Protein AF-A0A9E0HEX4-F1 (afdb_monomer)

Secondary structure (DSSP, 8-state):
-PPPPPP------HHHHHHHHHHHHHHHHHHHHHHHHHHHHHHHHHHHHHHHHHHHHHHHHHHHHHHHHHHHTT-GGGTTT-HHHHHHHHHHHHHHSPPPPPP--------------PPPP-----------GGG-PPPP---PPPP------PPPPPP-PPP-PPPPPP-------TTSSSSGGGTS-TTSSPP-

Foldseek 3Di:
DDDDDDDPPDPPPPVVVVVVVVVVVVVVVVVVVVVVVVVVVVVVVVVVVVVLVVQLVVLVVQLVVLVVVCVVVVNPPCQVVDVSNVVSVVSNCVSVDDPDDDPPPPPPPPPDDDDDDDDDDDDDDDPPVPDPPPPDDDDPDDVDPDDDPDDDDDDDDDDDDDDDDDDDDDDPDDDDDPPVVVCVVVVDDPVPDDDD

Solvent-accessible surface area (backbone atoms only — not comparable to full-atom values): 13194 Å² total; per-residue (Å²): 139,84,80,83,80,77,82,79,74,76,75,76,52,63,68,57,55,51,51,49,50,54,52,50,50,52,52,51,50,51,52,52,49,52,52,51,55,49,50,53,52,52,52,49,53,53,53,55,48,58,49,34,52,54,45,34,55,50,24,51,49,51,31,52,49,43,52,49,56,35,56,77,69,69,50,65,95,46,55,86,75,36,63,64,40,48,52,24,48,51,46,32,52,61,37,68,46,75,80,76,75,73,77,72,76,70,72,78,78,74,91,64,83,90,74,94,74,84,83,82,78,91,85,83,77,93,74,78,86,71,74,74,72,89,75,76,72,83,77,79,86,69,92,65,81,77,88,69,81,84,74,80,78,73,84,79,80,80,93,76,85,88,74,92,72,81,81,84,81,88,69,101,64,92,75,81,66,90,79,68,65,74,67,53,62,81,76,48,60,81,88,76,56,80,86,130

Radius of gyration: 34.85 Å; Cα contacts (8 Å, |Δi|>4): 34; chains: 1; bounding box: 83×92×95 Å

Sequence (196 aa):
MAKPRRPTRAATDVRGTLGSLVRSTLAQAGVVREVLERGAREGRARLDEARRDRARDAALADLGQAVLELLEAGRHPELLEEPAVADAVAALEDAEAPPAPPPRRGRPVERGERGERPAPRRAGAEDDGTVSSAGWRPPPARGGAVWRPPVEAAPAPAEERPRARPAPVRAGGISFAADDDDDLADYMHPDDVPPR

Nearest PDB structures (foldseek):
  8to0-assembly1_m  TM=2.671E-01  e=3.471E+00  Mus musculus

Mean predicted aligned error: 21.44 Å

pLDDT: mean 71.7, std 16.3, range [41.62, 97.75]

Structure (mmCIF, N/CA/C/O backbone):
data_AF-A0A9E0HEX4-F1
#
_entry.id   AF-A0A9E0HEX4-F1
#
loop_
_atom_site.group_PDB
_atom_site.id
_atom_site.type_symbol
_atom_site.label_atom_id
_atom_site.label_alt_id
_atom_site.label_comp_id
_atom_site.label_asym_id
_atom_site.label_entity_id
_atom_site.label_seq_id
_atom_site.pdbx_PDB_ins_code
_atom_site.Cartn_x
_atom_site.Cartn_y
_atom_site.Cartn_z
_atom_site.occupancy
_atom_site.B_iso_or_equiv
_atom_site.auth_seq_id
_atom_site.auth_comp_id
_atom_site.auth_asym_id
_atom_site.auth_atom_id
_atom_site.pdbx_PDB_model_num
ATOM 1 N N . MET A 1 1 ? 66.935 5.090 -63.620 1.00 42.28 1 MET A N 1
ATOM 2 C CA . MET A 1 1 ? 65.706 5.884 -63.392 1.00 42.28 1 MET A CA 1
ATOM 3 C C . MET A 1 1 ? 64.601 4.953 -62.906 1.00 42.28 1 MET A C 1
ATOM 5 O O . MET A 1 1 ? 64.151 4.115 -63.676 1.00 42.28 1 MET A O 1
ATOM 9 N N . ALA A 1 2 ? 64.231 5.024 -61.625 1.00 44.75 2 ALA A N 1
ATOM 10 C CA . ALA A 1 2 ? 63.237 4.139 -61.010 1.00 44.75 2 ALA A CA 1
ATOM 11 C C . ALA A 1 2 ? 61.852 4.809 -61.003 1.00 44.75 2 ALA A C 1
ATOM 13 O O . ALA A 1 2 ? 61.708 5.934 -60.531 1.00 44.75 2 ALA A O 1
ATOM 14 N N . LYS A 1 3 ? 60.837 4.129 -61.551 1.00 54.00 3 LYS A N 1
ATOM 15 C CA . LYS A 1 3 ? 59.439 4.593 -61.545 1.00 54.00 3 LYS A CA 1
ATOM 16 C C . LYS A 1 3 ? 58.848 4.466 -60.132 1.00 54.00 3 LYS A C 1
ATOM 18 O O . LYS A 1 3 ? 58.930 3.375 -59.565 1.00 54.00 3 LYS A O 1
ATOM 23 N N . PRO A 1 4 ? 58.191 5.500 -59.578 1.00 51.41 4 PRO A N 1
ATOM 24 C CA . PRO A 1 4 ? 57.461 5.351 -58.328 1.00 51.41 4 PRO A CA 1
ATOM 25 C C . PRO A 1 4 ? 56.200 4.505 -58.557 1.00 51.41 4 PRO A C 1
ATOM 27 O O . PRO A 1 4 ? 55.353 4.821 -59.396 1.00 51.41 4 PRO A O 1
ATOM 30 N N . ARG A 1 5 ? 56.077 3.404 -57.807 1.00 56.66 5 ARG A N 1
ATOM 31 C CA . ARG A 1 5 ? 54.854 2.592 -57.741 1.00 56.66 5 ARG A CA 1
ATOM 32 C C . ARG A 1 5 ? 53.795 3.409 -56.996 1.00 56.66 5 ARG A C 1
ATOM 34 O O . ARG A 1 5 ? 54.012 3.809 -55.857 1.00 56.66 5 ARG A O 1
ATOM 41 N N . ARG A 1 6 ? 52.663 3.679 -57.656 1.00 57.03 6 ARG A N 1
ATOM 42 C CA . ARG A 1 6 ? 51.485 4.310 -57.040 1.00 57.03 6 ARG A CA 1
ATOM 43 C C . ARG A 1 6 ? 51.000 3.464 -55.852 1.00 57.03 6 ARG A C 1
ATOM 45 O O . ARG A 1 6 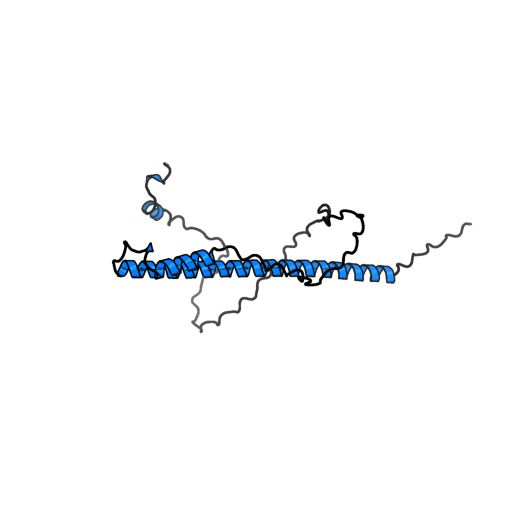? 50.924 2.244 -56.004 1.00 57.03 6 ARG A O 1
ATOM 52 N N . PRO A 1 7 ? 50.603 4.074 -54.722 1.00 52.25 7 PRO A N 1
ATOM 53 C CA . PRO A 1 7 ? 49.918 3.345 -53.669 1.00 52.25 7 PRO A CA 1
ATOM 54 C C . PRO A 1 7 ? 48.516 2.986 -54.167 1.00 52.25 7 PRO A C 1
ATOM 56 O O . PRO A 1 7 ? 47.691 3.859 -54.447 1.00 52.25 7 PRO A O 1
ATOM 59 N N . THR A 1 8 ? 48.239 1.692 -54.295 1.00 52.56 8 THR A N 1
ATOM 60 C CA . THR A 1 8 ? 46.874 1.177 -54.361 1.00 52.56 8 THR A CA 1
ATOM 61 C C . THR A 1 8 ? 46.193 1.545 -53.049 1.00 52.56 8 THR A C 1
ATOM 63 O O . THR A 1 8 ? 46.438 0.918 -52.020 1.00 52.56 8 THR A O 1
ATOM 66 N N . ARG A 1 9 ? 45.374 2.605 -53.067 1.00 49.72 9 ARG A N 1
ATOM 67 C CA . ARG A 1 9 ? 44.395 2.859 -52.009 1.00 49.72 9 ARG A CA 1
ATOM 68 C C . ARG A 1 9 ? 43.527 1.610 -51.925 1.00 49.72 9 ARG A C 1
ATOM 70 O O . ARG A 1 9 ? 42.787 1.326 -52.863 1.00 49.72 9 ARG A O 1
ATOM 77 N N . ALA A 1 10 ? 43.683 0.855 -50.841 1.00 53.12 10 ALA A N 1
ATOM 78 C CA . ALA A 1 10 ? 42.758 -0.196 -50.469 1.00 53.12 10 ALA A CA 1
ATOM 79 C C . ALA A 1 10 ? 41.360 0.422 -50.497 1.00 53.12 10 ALA A C 1
ATOM 81 O O . ALA A 1 10 ? 41.091 1.382 -49.772 1.00 53.12 10 ALA A O 1
ATOM 82 N N . ALA A 1 11 ? 40.524 -0.058 -51.415 1.00 51.41 11 ALA A N 1
ATOM 83 C CA . ALA A 1 11 ? 39.117 0.270 -51.432 1.00 51.41 11 ALA A CA 1
ATOM 84 C C . ALA A 1 11 ? 38.594 -0.080 -50.040 1.00 51.41 11 ALA A C 1
ATOM 86 O O . ALA A 1 11 ? 38.606 -1.238 -49.634 1.00 51.41 11 ALA A O 1
ATOM 87 N N . THR A 1 12 ? 38.234 0.935 -49.264 1.00 55.69 12 THR A N 1
ATOM 88 C CA . THR A 1 12 ? 37.492 0.736 -48.029 1.00 55.69 12 THR A CA 1
ATOM 89 C C . THR A 1 12 ? 36.193 0.073 -48.441 1.00 55.69 12 THR A C 1
ATOM 91 O O . THR A 1 12 ? 35.343 0.727 -49.046 1.00 55.69 12 THR A O 1
ATOM 94 N N . ASP A 1 13 ? 36.089 -1.233 -48.207 1.00 58.31 13 ASP A N 1
ATOM 95 C CA . ASP A 1 13 ? 34.911 -2.020 -48.529 1.00 58.31 13 ASP A CA 1
ATOM 96 C C . ASP A 1 13 ? 33.696 -1.378 -47.860 1.00 58.31 13 ASP A C 1
ATOM 98 O O . ASP A 1 13 ? 33.443 -1.554 -46.668 1.00 58.31 13 ASP A O 1
ATOM 102 N N . VAL A 1 14 ? 32.921 -0.635 -48.649 1.00 61.25 14 VAL A N 1
ATOM 103 C CA . VAL A 1 14 ? 31.649 -0.015 -48.248 1.00 61.25 14 VAL A CA 1
ATOM 104 C C . VAL A 1 14 ? 30.699 -1.078 -47.681 1.00 61.25 14 VAL A C 1
ATOM 106 O O . VAL A 1 14 ? 29.897 -0.820 -46.788 1.00 61.25 14 VAL A O 1
ATOM 109 N N . ARG A 1 15 ? 30.846 -2.323 -48.148 1.00 61.38 15 ARG A N 1
ATOM 110 C CA . ARG A 1 15 ? 30.136 -3.498 -47.639 1.00 61.38 15 ARG A CA 1
ATOM 111 C C . ARG A 1 15 ? 30.598 -3.920 -46.238 1.00 61.38 15 ARG A C 1
ATOM 113 O O . ARG A 1 15 ? 29.780 -4.362 -45.436 1.00 61.38 15 ARG A O 1
ATOM 120 N N . GLY A 1 16 ? 31.883 -3.760 -45.927 1.00 68.69 16 GLY A N 1
ATOM 121 C CA . GLY A 1 16 ? 32.455 -4.020 -44.605 1.00 68.69 16 GLY A CA 1
ATOM 122 C C . GLY A 1 16 ? 32.055 -2.962 -43.576 1.00 68.69 16 GLY A C 1
ATOM 123 O O . GLY A 1 16 ? 31.719 -3.315 -42.445 1.00 68.69 16 GLY A O 1
ATOM 124 N N . THR A 1 17 ? 32.010 -1.687 -43.978 1.00 73.75 17 THR A N 1
ATOM 125 C CA . THR A 1 17 ? 31.591 -0.570 -43.113 1.00 73.75 17 THR A CA 1
ATOM 126 C C . THR A 1 17 ? 30.080 -0.546 -42.869 1.00 73.75 17 THR A C 1
ATOM 128 O O . THR A 1 17 ? 29.649 -0.334 -41.739 1.00 73.75 17 THR A O 1
ATOM 131 N N . LEU A 1 18 ? 29.252 -0.850 -43.874 1.00 73.94 18 LEU A N 1
ATOM 132 C CA . LEU A 1 18 ? 27.813 -1.056 -43.664 1.00 73.94 18 LEU A CA 1
ATOM 133 C C . LEU A 1 18 ? 27.542 -2.289 -42.796 1.00 73.94 18 LEU A C 1
ATOM 135 O O . LEU A 1 18 ? 26.706 -2.239 -41.898 1.00 73.94 18 LEU A O 1
ATOM 139 N N . GLY A 1 19 ? 28.278 -3.383 -43.010 1.00 77.81 19 GLY A N 1
ATOM 140 C CA . GLY A 1 19 ? 28.162 -4.581 -42.181 1.00 77.81 19 GLY A CA 1
ATOM 141 C C . GLY A 1 19 ? 28.514 -4.329 -40.711 1.00 77.81 19 GLY A C 1
ATOM 142 O O . GLY A 1 19 ? 27.846 -4.866 -39.828 1.00 77.81 19 GLY A O 1
ATOM 143 N N . SER A 1 20 ? 29.531 -3.508 -40.421 1.00 77.31 20 SER A N 1
ATOM 144 C CA . SER A 1 20 ? 29.867 -3.134 -39.040 1.00 77.31 20 SER A CA 1
ATOM 145 C C . SER A 1 20 ? 28.835 -2.186 -38.429 1.00 77.31 20 SER A C 1
ATOM 147 O O . SER A 1 20 ? 28.480 -2.367 -37.266 1.00 77.31 20 SER A O 1
ATOM 149 N N . LEU A 1 21 ? 28.287 -1.249 -39.208 1.00 78.69 21 LEU A N 1
ATOM 150 C CA . LEU A 1 21 ? 27.222 -0.350 -38.762 1.00 78.69 21 LEU A CA 1
ATOM 151 C C . LEU A 1 21 ? 25.940 -1.120 -38.405 1.00 78.69 21 LEU A C 1
ATOM 153 O O . LEU A 1 21 ? 25.360 -0.899 -37.344 1.00 78.69 21 LEU A O 1
ATOM 157 N N . VAL A 1 22 ? 25.526 -2.079 -39.239 1.00 78.88 22 VAL A N 1
ATOM 158 C CA . VAL A 1 22 ? 24.349 -2.927 -38.974 1.00 78.88 22 VAL A CA 1
ATOM 159 C C . VAL A 1 22 ? 24.558 -3.798 -37.731 1.00 78.88 22 VAL A C 1
ATOM 161 O O . VAL A 1 22 ? 23.668 -3.900 -36.892 1.00 78.88 22 VAL A O 1
ATOM 164 N N . ARG A 1 23 ? 25.747 -4.386 -37.545 1.00 72.25 23 ARG A N 1
ATOM 165 C CA . ARG A 1 23 ? 26.048 -5.160 -36.325 1.00 72.25 23 ARG A CA 1
ATOM 166 C C . ARG A 1 23 ? 26.093 -4.284 -35.073 1.00 72.25 23 ARG A C 1
ATOM 168 O O . ARG A 1 23 ? 25.594 -4.693 -34.031 1.00 72.25 23 ARG A O 1
ATOM 175 N N . SER A 1 24 ? 26.655 -3.080 -35.175 1.00 80.19 24 SER A N 1
ATOM 176 C CA . SER A 1 24 ? 26.713 -2.126 -34.066 1.00 80.19 24 SER A CA 1
ATOM 177 C C . SER A 1 24 ? 25.323 -1.635 -33.667 1.00 80.19 24 SER A C 1
ATOM 179 O O . SER A 1 24 ? 25.026 -1.594 -32.479 1.00 80.19 24 SER A O 1
ATOM 181 N N . THR A 1 25 ? 24.457 -1.333 -34.633 1.00 74.88 25 THR A N 1
ATOM 182 C CA . THR A 1 25 ? 23.073 -0.912 -34.364 1.00 74.88 25 THR A CA 1
ATOM 18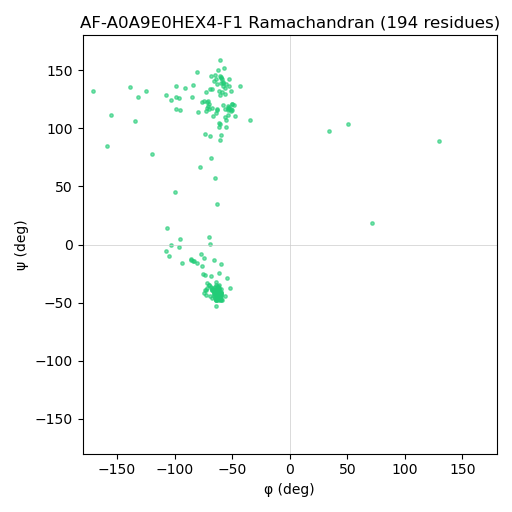3 C C . THR A 1 25 ? 22.231 -2.043 -33.772 1.00 74.88 25 THR A C 1
ATOM 185 O O . THR A 1 25 ? 21.485 -1.800 -32.830 1.00 74.88 25 THR A O 1
ATOM 188 N N . LEU A 1 26 ? 22.404 -3.291 -34.226 1.00 73.56 26 LEU A N 1
ATOM 189 C CA . LEU A 1 26 ? 21.797 -4.467 -33.586 1.00 73.56 26 LEU A CA 1
ATOM 190 C C . LEU A 1 26 ? 22.286 -4.664 -32.143 1.00 73.56 26 LEU A C 1
ATOM 192 O O . LEU A 1 26 ? 21.472 -4.910 -31.255 1.00 73.56 26 LEU A O 1
ATOM 196 N N . ALA A 1 27 ? 23.587 -4.506 -31.887 1.00 76.94 27 ALA A N 1
ATOM 197 C CA . ALA A 1 27 ? 24.136 -4.573 -30.532 1.00 76.94 27 ALA A CA 1
ATOM 198 C C . ALA A 1 27 ? 23.594 -3.440 -29.640 1.00 76.94 27 ALA A C 1
ATOM 200 O O . ALA A 1 27 ? 23.191 -3.682 -28.506 1.00 76.94 27 ALA A O 1
ATOM 201 N N . GLN A 1 28 ? 23.504 -2.216 -30.169 1.00 78.44 28 GLN A N 1
ATOM 202 C CA . GLN A 1 28 ? 22.910 -1.070 -29.474 1.00 78.44 28 GLN A CA 1
ATOM 203 C C . GLN A 1 28 ? 21.420 -1.289 -29.175 1.00 78.44 28 GLN A C 1
ATOM 205 O O . GLN A 1 28 ? 20.970 -0.980 -28.075 1.00 78.44 28 GLN A O 1
ATOM 210 N N . ALA A 1 29 ? 20.662 -1.873 -30.107 1.00 76.44 29 ALA A N 1
ATOM 211 C CA . ALA A 1 29 ? 19.259 -2.224 -29.894 1.00 76.44 29 ALA A CA 1
ATOM 212 C C . ALA A 1 29 ? 19.087 -3.302 -28.809 1.00 76.44 29 ALA A C 1
ATOM 214 O O . ALA A 1 29 ? 18.153 -3.220 -28.010 1.00 76.44 29 ALA A O 1
ATOM 215 N N . GLY A 1 30 ? 20.007 -4.272 -28.733 1.00 81.06 30 GLY A N 1
ATOM 216 C CA . GLY A 1 30 ? 20.054 -5.263 -27.653 1.00 81.06 30 GLY A CA 1
ATOM 217 C C . GLY A 1 30 ? 20.228 -4.616 -26.277 1.00 81.06 30 GLY A C 1
ATOM 218 O O . GLY A 1 30 ? 19.440 -4.880 -25.373 1.00 81.06 30 GLY A O 1
ATOM 219 N N . VAL A 1 31 ? 21.178 -3.684 -26.149 1.00 82.38 31 VAL A N 1
ATOM 220 C CA . VAL A 1 31 ? 21.420 -2.945 -24.896 1.00 82.38 31 VAL A CA 1
ATOM 221 C C . VAL A 1 31 ? 20.205 -2.107 -24.488 1.00 82.38 31 VAL A C 1
ATOM 223 O O . VAL A 1 31 ? 19.802 -2.132 -23.327 1.00 82.38 31 VAL A O 1
ATOM 226 N N . VAL A 1 32 ? 19.576 -1.387 -25.426 1.00 82.88 32 VAL A N 1
ATOM 227 C CA . VAL A 1 32 ? 18.365 -0.598 -25.128 1.00 82.88 32 VAL A CA 1
ATOM 228 C C . VAL A 1 32 ? 17.235 -1.504 -24.647 1.00 82.88 32 VAL A C 1
ATOM 230 O O . VAL A 1 32 ? 16.558 -1.177 -23.673 1.00 82.88 32 VAL A O 1
ATOM 233 N N . ARG A 1 33 ? 17.052 -2.666 -25.281 1.00 84.19 33 ARG A N 1
ATOM 234 C CA . ARG A 1 33 ? 16.054 -3.647 -24.856 1.00 84.19 33 ARG A CA 1
ATOM 235 C C . ARG A 1 33 ? 16.320 -4.144 -23.435 1.00 84.19 33 ARG A C 1
ATOM 237 O O . ARG A 1 33 ? 15.388 -4.182 -22.641 1.00 84.19 33 ARG A O 1
ATOM 244 N N . GLU A 1 34 ? 17.557 -4.482 -23.089 1.00 81.81 34 GLU A N 1
ATOM 245 C CA . GLU A 1 34 ? 17.911 -4.920 -21.733 1.00 81.81 34 GLU A CA 1
ATOM 246 C C . GLU A 1 34 ? 17.674 -3.832 -20.681 1.00 81.81 34 GLU A C 1
ATOM 248 O O . GLU A 1 34 ? 17.165 -4.123 -19.598 1.00 81.81 34 GLU A O 1
ATOM 253 N N . VAL A 1 35 ? 18.000 -2.575 -20.996 1.00 83.00 35 VAL A N 1
ATOM 254 C CA . VAL A 1 35 ? 17.731 -1.429 -20.114 1.00 83.00 35 VAL A CA 1
ATOM 255 C C . VAL A 1 35 ? 16.228 -1.231 -19.925 1.00 83.00 35 VAL A C 1
ATOM 257 O O . VAL A 1 35 ? 15.785 -1.031 -18.797 1.00 83.00 35 VAL A O 1
ATOM 260 N N . LEU A 1 36 ? 15.430 -1.337 -20.991 1.00 81.75 36 LEU A N 1
ATOM 261 C CA . LEU A 1 36 ? 13.970 -1.246 -20.907 1.00 81.75 36 LEU A CA 1
ATOM 262 C C . LEU A 1 36 ? 13.367 -2.413 -20.120 1.00 81.75 36 LEU A C 1
ATOM 264 O O . LEU A 1 36 ? 12.490 -2.200 -19.287 1.00 81.75 36 LEU A O 1
ATOM 268 N N . GLU A 1 37 ? 13.838 -3.640 -20.340 1.00 85.44 37 GLU A N 1
ATOM 269 C CA . GLU A 1 37 ? 13.378 -4.812 -19.593 1.00 85.44 37 GLU A CA 1
ATOM 270 C C . GLU A 1 37 ? 13.746 -4.713 -18.110 1.00 85.44 37 GLU A C 1
ATOM 272 O O . GLU A 1 37 ? 12.918 -5.023 -17.251 1.00 85.44 37 GLU A O 1
ATOM 277 N N . ARG A 1 38 ? 14.957 -4.242 -17.794 1.00 84.56 38 ARG A N 1
ATOM 278 C CA . ARG A 1 38 ? 15.384 -3.969 -16.418 1.00 84.56 38 ARG A CA 1
ATOM 279 C C . ARG A 1 38 ? 14.541 -2.856 -15.791 1.00 84.56 38 ARG A C 1
ATOM 281 O O . ARG A 1 38 ? 13.983 -3.066 -14.719 1.00 84.56 38 ARG A O 1
ATOM 288 N N . GLY A 1 39 ? 14.349 -1.741 -16.493 1.00 83.81 39 GLY A N 1
ATOM 289 C CA . GLY A 1 39 ? 13.529 -0.621 -16.030 1.00 83.81 39 GLY A CA 1
ATOM 290 C C . GLY A 1 39 ? 12.063 -1.002 -15.810 1.00 83.81 39 GLY A C 1
ATOM 291 O O . GLY A 1 39 ? 11.456 -0.580 -14.833 1.00 83.81 39 GLY A O 1
ATOM 292 N N . ALA A 1 40 ? 11.495 -1.866 -16.654 1.00 86.62 40 ALA A N 1
ATOM 293 C CA . ALA A 1 40 ? 10.137 -2.372 -16.471 1.00 86.62 40 ALA A CA 1
ATOM 294 C C . ALA A 1 40 ? 10.012 -3.290 -15.244 1.00 86.62 40 ALA A C 1
ATOM 296 O O . ALA A 1 40 ? 8.994 -3.254 -14.552 1.00 86.62 40 ALA A O 1
ATOM 297 N N . ARG A 1 41 ? 11.035 -4.108 -14.956 1.00 82.12 41 ARG A N 1
ATOM 298 C CA . ARG A 1 41 ? 11.069 -4.946 -13.745 1.00 82.12 41 ARG A CA 1
ATOM 299 C C . ARG A 1 41 ? 11.186 -4.093 -12.485 1.00 82.12 41 ARG A C 1
ATOM 301 O O . ARG A 1 41 ? 10.421 -4.305 -11.551 1.00 82.12 41 ARG A O 1
ATOM 308 N N . GLU A 1 42 ? 12.077 -3.107 -12.487 1.00 85.75 42 GLU A N 1
ATOM 309 C CA . GLU A 1 42 ? 12.241 -2.164 -11.374 1.00 85.75 42 GLU A CA 1
ATOM 310 C C . GLU A 1 42 ? 10.983 -1.313 -11.159 1.00 85.75 42 GLU A C 1
ATOM 312 O O . GLU A 1 42 ? 10.543 -1.132 -10.027 1.00 85.75 42 GLU A O 1
ATOM 317 N N . GLY A 1 43 ? 10.354 -0.841 -12.239 1.00 87.75 43 GLY A N 1
ATOM 318 C CA . GLY A 1 43 ? 9.111 -0.075 -12.169 1.00 87.75 43 GLY A CA 1
ATOM 319 C C . GLY A 1 43 ? 7.959 -0.874 -11.561 1.00 87.75 43 GLY A C 1
ATOM 320 O O . GLY A 1 43 ? 7.222 -0.348 -10.732 1.00 87.75 43 GLY A O 1
ATOM 321 N N . ARG A 1 44 ? 7.829 -2.160 -11.917 1.00 87.81 44 ARG A N 1
ATOM 322 C CA . ARG A 1 44 ? 6.846 -3.058 -11.291 1.00 87.81 44 ARG A CA 1
ATOM 323 C C . ARG A 1 44 ? 7.139 -3.275 -9.812 1.00 87.81 44 ARG A C 1
ATOM 325 O O . ARG A 1 44 ? 6.232 -3.108 -9.012 1.00 87.81 44 ARG A O 1
ATOM 332 N N . ALA A 1 45 ? 8.395 -3.549 -9.456 1.00 87.38 45 ALA A N 1
ATOM 333 C CA . ALA A 1 45 ? 8.787 -3.739 -8.062 1.00 87.38 45 ALA A CA 1
ATOM 334 C C . ALA A 1 45 ? 8.425 -2.523 -7.190 1.00 87.38 45 ALA A C 1
ATOM 336 O O . ALA A 1 45 ? 7.819 -2.694 -6.137 1.00 87.38 45 ALA A O 1
ATOM 337 N N . ARG A 1 46 ? 8.697 -1.301 -7.672 1.00 89.06 46 ARG A N 1
ATOM 338 C CA . ARG A 1 46 ? 8.323 -0.056 -6.974 1.00 89.06 46 ARG A CA 1
ATOM 339 C C . ARG A 1 46 ? 6.812 0.134 -6.849 1.00 89.06 46 ARG A C 1
ATOM 341 O O . ARG A 1 46 ? 6.337 0.616 -5.829 1.00 89.06 46 ARG A O 1
ATOM 348 N N . LEU A 1 47 ? 6.047 -0.210 -7.887 1.00 92.75 47 LEU A N 1
ATOM 349 C CA . LEU A 1 47 ? 4.585 -0.127 -7.829 1.00 92.75 47 LEU A CA 1
ATOM 350 C C . LEU A 1 47 ? 3.996 -1.143 -6.849 1.00 92.75 47 LEU A C 1
ATOM 352 O O . LEU A 1 47 ? 3.050 -0.811 -6.141 1.00 92.75 47 LEU A O 1
ATOM 356 N N . ASP A 1 48 ? 4.542 -2.356 -6.807 1.00 90.31 48 ASP A N 1
ATOM 357 C CA . ASP A 1 48 ? 4.099 -3.405 -5.890 1.00 90.31 48 ASP A CA 1
ATOM 358 C C . ASP A 1 48 ? 4.467 -3.082 -4.436 1.00 90.31 48 ASP A C 1
ATOM 360 O O . ASP A 1 48 ? 3.697 -3.383 -3.530 1.00 90.31 48 ASP A O 1
ATOM 364 N N . GLU A 1 49 ? 5.611 -2.437 -4.206 1.00 90.56 49 GLU A N 1
ATOM 365 C CA . GLU A 1 49 ? 5.997 -1.884 -2.902 1.00 90.56 49 GLU A CA 1
ATOM 366 C C . GLU A 1 49 ? 5.037 -0.774 -2.461 1.00 90.56 49 GLU A C 1
ATOM 368 O O . GLU A 1 49 ? 4.369 -0.921 -1.446 1.00 90.56 49 GLU A O 1
ATOM 373 N N . ALA A 1 50 ? 4.807 0.240 -3.301 1.00 94.31 50 ALA A N 1
ATOM 374 C CA . ALA A 1 50 ? 3.860 1.311 -2.985 1.00 94.31 50 ALA A CA 1
ATOM 375 C C . ALA A 1 50 ? 2.411 0.815 -2.798 1.00 94.31 50 ALA A C 1
ATOM 377 O O . ALA A 1 50 ? 1.583 1.498 -2.197 1.00 94.31 50 ALA A O 1
ATOM 378 N N . ARG A 1 51 ? 2.039 -0.328 -3.384 1.00 94.75 51 ARG A N 1
ATOM 379 C CA . ARG A 1 51 ? 0.737 -0.968 -3.135 1.00 94.75 51 ARG A CA 1
ATOM 380 C C . ARG A 1 51 ? 0.694 -1.647 -1.771 1.00 94.75 51 ARG A C 1
ATOM 382 O O . ARG A 1 51 ? -0.321 -1.508 -1.101 1.00 94.75 51 ARG A O 1
ATOM 389 N N . ARG A 1 52 ? 1.766 -2.338 -1.375 1.00 92.50 52 ARG A N 1
ATOM 390 C CA . ARG A 1 52 ? 1.896 -2.939 -0.039 1.00 92.50 52 ARG A CA 1
ATOM 391 C C . ARG A 1 52 ? 1.876 -1.877 1.052 1.00 92.50 52 ARG A C 1
ATOM 393 O O . ARG A 1 52 ? 1.115 -2.031 1.995 1.00 92.50 52 ARG A O 1
ATOM 400 N N . ASP A 1 53 ? 2.588 -0.770 0.861 1.00 94.38 53 ASP A N 1
ATOM 401 C CA . ASP A 1 53 ? 2.582 0.342 1.819 1.00 94.38 53 ASP A CA 1
ATOM 402 C C . ASP A 1 53 ? 1.165 0.890 2.028 1.00 94.38 53 ASP A C 1
ATOM 404 O O . ASP A 1 53 ? 0.688 0.969 3.153 1.00 94.38 53 ASP A O 1
ATOM 408 N N . ARG A 1 54 ? 0.426 1.150 0.940 1.00 96.50 54 ARG A N 1
ATOM 409 C CA . ARG A 1 54 ? -0.973 1.600 1.044 1.00 96.50 54 ARG A CA 1
ATOM 410 C C . ARG A 1 54 ? -1.891 0.572 1.703 1.00 96.50 54 ARG A C 1
ATOM 412 O O . ARG A 1 54 ? -2.818 0.963 2.402 1.00 96.50 54 ARG A O 1
ATOM 419 N N . ALA A 1 55 ? -1.683 -0.718 1.437 1.00 94.81 55 ALA A N 1
ATOM 420 C CA . ALA A 1 55 ? -2.466 -1.781 2.064 1.00 94.81 55 ALA A CA 1
ATOM 421 C C . ALA A 1 55 ? -2.196 -1.845 3.574 1.00 94.81 55 ALA A C 1
ATOM 423 O O . ALA A 1 55 ? -3.134 -1.964 4.355 1.00 94.81 55 ALA A O 1
ATOM 424 N N . ARG A 1 56 ? -0.931 -1.686 3.977 1.00 96.38 56 ARG A N 1
ATOM 425 C CA . ARG A 1 56 ? -0.518 -1.602 5.378 1.00 96.38 56 ARG A CA 1
ATOM 426 C C . ARG A 1 56 ? -1.130 -0.390 6.075 1.00 96.38 56 ARG A C 1
ATOM 428 O O . ARG A 1 56 ? -1.699 -0.542 7.149 1.00 96.38 56 ARG A O 1
ATOM 435 N N . ASP A 1 57 ? -1.060 0.785 5.453 1.00 97.56 57 ASP A N 1
ATOM 436 C CA . ASP A 1 57 ? -1.642 2.016 6.001 1.00 97.56 57 ASP A CA 1
ATOM 437 C C . ASP A 1 57 ? -3.160 1.880 6.199 1.00 97.56 57 ASP A C 1
ATOM 439 O O . ASP A 1 57 ? -3.690 2.308 7.223 1.00 97.56 57 ASP A O 1
ATOM 443 N N . ALA A 1 58 ? -3.857 1.249 5.248 1.00 96.31 58 ALA A N 1
ATOM 444 C CA . ALA A 1 58 ? -5.286 0.968 5.364 1.00 96.31 58 ALA A CA 1
ATOM 445 C C . ALA A 1 58 ? -5.588 -0.001 6.521 1.00 96.31 58 ALA A C 1
ATOM 447 O O . ALA A 1 58 ? -6.433 0.306 7.355 1.00 96.31 58 ALA A O 1
ATOM 448 N N . ALA A 1 59 ? -4.850 -1.111 6.632 1.00 94.88 59 ALA A N 1
ATOM 449 C CA . ALA A 1 59 ? -5.026 -2.072 7.723 1.00 94.88 59 ALA A CA 1
ATOM 450 C C . ALA A 1 59 ? -4.749 -1.451 9.106 1.00 94.88 59 ALA A C 1
ATOM 452 O O . ALA A 1 59 ? -5.463 -1.726 10.068 1.00 94.88 59 ALA A O 1
ATOM 453 N N . LEU A 1 60 ? -3.747 -0.569 9.213 1.00 97.19 60 LEU A N 1
ATOM 454 C CA . LEU A 1 60 ? -3.472 0.181 10.442 1.00 97.19 60 LEU A CA 1
ATOM 455 C C . LEU A 1 60 ? -4.598 1.158 10.791 1.00 97.19 60 LEU A C 1
ATOM 457 O O . LEU A 1 60 ? -4.930 1.305 11.968 1.00 97.19 60 LEU A O 1
ATOM 461 N N . ALA A 1 61 ? -5.185 1.821 9.792 1.00 97.75 61 ALA A N 1
ATOM 462 C CA . ALA A 1 61 ? -6.333 2.694 10.003 1.00 97.75 61 ALA A CA 1
ATOM 463 C C . ALA A 1 61 ? -7.552 1.901 10.501 1.00 97.75 61 ALA A C 1
ATOM 465 O O . ALA A 1 61 ? -8.180 2.314 11.476 1.00 97.75 61 ALA A O 1
ATOM 466 N N . ASP A 1 62 ? -7.832 0.743 9.897 1.00 95.38 62 ASP A N 1
ATOM 467 C CA . ASP A 1 62 ? -8.928 -0.145 10.299 1.00 95.38 62 ASP A CA 1
ATOM 468 C C . ASP A 1 62 ? -8.723 -0.684 11.726 1.00 95.38 62 ASP A C 1
ATOM 470 O O . ASP A 1 62 ? -9.645 -0.654 12.543 1.00 95.38 62 ASP A O 1
ATOM 474 N N . LEU A 1 63 ? -7.495 -1.093 12.072 1.00 96.25 63 LEU A N 1
ATOM 475 C CA . LEU A 1 63 ? -7.135 -1.511 13.430 1.00 96.25 63 LEU A CA 1
ATOM 476 C C . LEU A 1 63 ? -7.331 -0.375 14.441 1.00 96.25 63 LEU A C 1
ATOM 478 O O . LEU A 1 63 ? -7.924 -0.580 15.499 1.00 96.25 63 LEU A O 1
ATOM 482 N N . GLY A 1 64 ? -6.843 0.826 14.122 1.00 96.00 64 GLY A N 1
ATOM 483 C CA . GLY A 1 64 ? -6.995 2.001 14.978 1.00 96.00 64 GLY A CA 1
ATOM 484 C C . GLY A 1 64 ? -8.463 2.353 15.222 1.00 96.00 64 GLY A C 1
ATOM 485 O O . GLY A 1 64 ? -8.839 2.635 16.359 1.00 96.00 64 GLY A O 1
ATOM 486 N N . GLN A 1 65 ? -9.294 2.271 14.180 1.00 96.94 65 GLN A N 1
ATOM 487 C CA . GLN A 1 65 ? -10.735 2.492 14.275 1.00 96.94 65 GLN A CA 1
ATOM 488 C C . GLN A 1 65 ? -11.410 1.442 15.167 1.00 96.94 65 GLN A C 1
ATOM 490 O O . GLN A 1 65 ? -12.144 1.810 16.082 1.00 96.94 65 GLN A O 1
ATOM 495 N N . ALA A 1 66 ? -11.118 0.153 14.964 1.00 93.50 66 ALA A N 1
ATOM 496 C CA . ALA A 1 66 ? -11.676 -0.923 15.783 1.00 93.50 66 ALA A CA 1
ATOM 497 C C . ALA A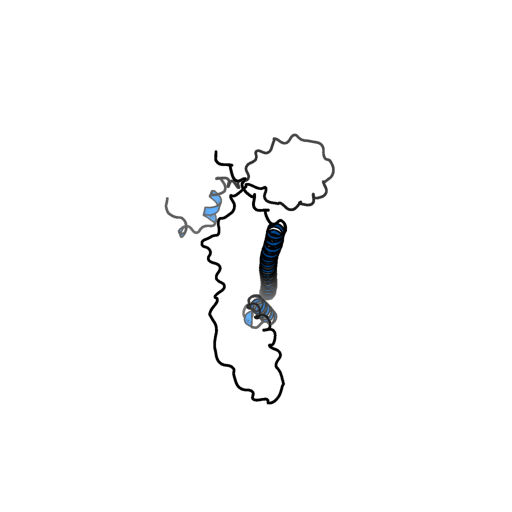 1 66 ? -11.309 -0.758 17.268 1.00 93.50 66 ALA A C 1
ATOM 499 O O . ALA A 1 66 ? -12.165 -0.883 18.145 1.00 93.50 66 ALA A O 1
ATOM 500 N N . VAL A 1 67 ? -10.049 -0.417 17.561 1.00 94.25 67 VAL A N 1
ATOM 501 C CA . VAL A 1 67 ? -9.590 -0.142 18.929 1.00 94.25 67 VAL A CA 1
ATOM 502 C C . VAL A 1 67 ? -10.317 1.068 19.517 1.00 94.25 67 VAL A C 1
ATOM 504 O O . VAL A 1 67 ? -10.772 0.995 20.657 1.00 94.25 67 VAL A O 1
ATOM 507 N N . LEU A 1 68 ? -10.458 2.162 18.763 1.00 95.00 68 LEU A N 1
ATOM 508 C CA . LEU A 1 68 ? -11.151 3.369 19.219 1.00 95.00 68 LEU A CA 1
ATOM 509 C C . LEU A 1 68 ? -12.617 3.080 19.578 1.00 95.00 68 LEU A C 1
ATOM 511 O O . LEU A 1 68 ? -13.055 3.448 20.664 1.00 95.00 68 LEU A O 1
ATOM 515 N N . GLU A 1 69 ? -13.346 2.357 18.726 1.00 93.56 69 GLU A N 1
ATOM 516 C CA . GLU A 1 69 ? -14.741 1.963 18.981 1.00 93.56 69 GLU A CA 1
ATOM 517 C C . GLU A 1 69 ? -14.879 1.120 20.260 1.00 93.56 69 GLU A C 1
ATOM 519 O O . GLU A 1 69 ? -15.816 1.283 21.046 1.00 93.56 69 GLU A O 1
ATOM 524 N N . LEU A 1 70 ? -13.908 0.242 20.514 1.00 93.00 70 LEU A N 1
ATOM 525 C CA . LEU A 1 70 ? -13.826 -0.553 21.737 1.00 93.00 70 LEU A CA 1
ATOM 526 C C . LEU A 1 70 ? -13.537 0.290 22.980 1.00 93.00 70 LEU A C 1
ATOM 528 O O . LEU A 1 70 ? -14.110 0.036 24.048 1.00 93.00 70 LEU A O 1
ATOM 532 N N . LEU A 1 71 ? -12.671 1.297 22.845 1.00 92.50 71 LEU A N 1
ATOM 533 C CA . LEU A 1 71 ? -12.388 2.250 23.911 1.00 92.50 71 LEU A CA 1
ATOM 534 C C . LEU A 1 71 ? -13.633 3.079 24.250 1.00 92.50 71 LEU A C 1
ATOM 536 O O . LEU A 1 71 ? -13.976 3.212 25.423 1.00 92.50 71 LEU A O 1
ATOM 540 N N . GLU A 1 72 ? -14.341 3.584 23.243 1.00 95.25 72 GL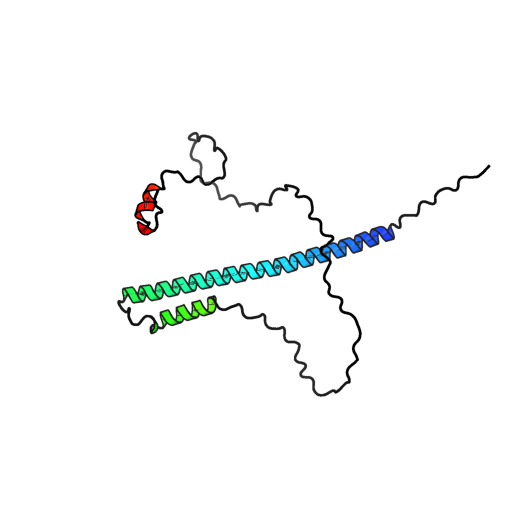U A N 1
ATOM 541 C CA . GLU A 1 72 ? -15.575 4.356 23.421 1.00 95.25 72 GLU A CA 1
ATOM 542 C C . GLU A 1 72 ? -16.699 3.521 24.053 1.00 95.25 72 GLU A C 1
ATOM 544 O O . GLU A 1 72 ? -17.485 4.033 24.851 1.00 95.25 72 GLU A O 1
ATOM 549 N N . ALA A 1 73 ? -16.737 2.217 23.770 1.00 93.38 73 ALA A N 1
ATOM 550 C CA . ALA A 1 73 ? -17.661 1.275 24.398 1.00 93.38 73 ALA A CA 1
ATOM 551 C C . ALA A 1 73 ? -17.262 0.858 25.831 1.00 93.38 73 ALA A C 1
ATOM 553 O O . ALA A 1 73 ? -18.033 0.160 26.492 1.00 93.38 73 ALA A O 1
ATOM 554 N N . GLY A 1 74 ? -16.072 1.236 26.314 1.00 93.00 74 GLY A N 1
ATOM 555 C CA . GLY A 1 74 ? -15.563 0.860 27.639 1.00 93.00 74 GLY A CA 1
ATOM 556 C C . GLY A 1 74 ? -15.157 -0.615 27.781 1.00 93.00 74 GLY A C 1
ATOM 557 O O . GLY A 1 74 ? -15.061 -1.117 28.902 1.00 93.00 74 GLY A O 1
ATOM 558 N N . ARG A 1 75 ? -14.928 -1.335 26.672 1.00 86.81 75 ARG A N 1
ATOM 559 C CA . ARG A 1 75 ? -14.673 -2.794 26.638 1.00 86.81 75 ARG A CA 1
ATOM 560 C C . ARG A 1 75 ? -13.184 -3.149 26.521 1.00 86.81 75 ARG A C 1
ATOM 562 O O . ARG A 1 75 ? -12.771 -4.003 25.752 1.00 86.81 75 ARG A O 1
ATOM 569 N N . HIS A 1 76 ? -12.345 -2.487 27.307 1.00 78.06 76 HIS A N 1
ATOM 570 C CA . HIS A 1 76 ? -10.883 -2.567 27.188 1.00 78.06 76 HIS A CA 1
ATOM 571 C C . HIS A 1 76 ? -10.214 -3.938 27.456 1.00 78.06 76 HIS A C 1
ATOM 573 O O . HIS A 1 76 ? -9.203 -4.206 26.806 1.00 78.06 76 HIS A O 1
ATOM 579 N N . PRO A 1 77 ? -10.676 -4.803 28.389 1.00 74.88 77 PRO A N 1
ATOM 580 C CA . PRO A 1 77 ? -9.934 -6.027 28.716 1.00 74.88 77 PRO A CA 1
ATOM 581 C C . PRO A 1 77 ? -10.037 -7.127 27.644 1.00 74.88 77 PRO A C 1
ATOM 583 O O . PRO A 1 77 ? -9.259 -8.074 27.689 1.00 74.88 77 PRO A O 1
ATOM 586 N N . GLU A 1 78 ? -10.944 -6.989 26.673 1.00 79.69 78 GLU A N 1
ATOM 587 C CA . GLU A 1 78 ? -11.296 -8.021 25.681 1.00 79.69 78 GLU A CA 1
ATOM 588 C C . GLU A 1 78 ? -10.744 -7.708 24.273 1.00 79.69 78 GLU A C 1
ATOM 590 O O . GLU A 1 78 ? -11.126 -8.336 23.291 1.00 79.69 78 GLU A O 1
ATOM 595 N N . LEU A 1 79 ? -9.803 -6.760 24.155 1.00 79.00 79 LEU A N 1
ATOM 596 C CA . LEU A 1 79 ? -9.253 -6.278 22.874 1.00 79.00 79 LEU A CA 1
ATOM 597 C C . LEU A 1 79 ? -8.749 -7.388 21.935 1.00 79.00 79 LEU A C 1
ATOM 599 O O . LEU A 1 79 ? -8.910 -7.273 20.728 1.00 79.00 79 LEU A O 1
ATOM 603 N N . LEU A 1 80 ? -8.135 -8.446 22.473 1.00 80.06 80 LEU A N 1
ATOM 604 C CA . LEU A 1 80 ? -7.623 -9.570 21.674 1.00 80.06 80 LEU A CA 1
ATOM 605 C C . LEU A 1 80 ? -8.681 -10.642 21.378 1.00 80.06 80 LEU A C 1
ATOM 607 O O . LEU A 1 80 ? -8.441 -11.524 20.558 1.00 80.06 80 LEU A O 1
ATOM 611 N N . GLU A 1 81 ? -9.823 -10.592 22.058 1.00 88.50 81 GLU A N 1
ATOM 612 C CA . GLU A 1 81 ? -10.938 -11.525 21.870 1.00 88.50 81 GLU A CA 1
ATOM 613 C C . GLU A 1 81 ? -11.969 -10.978 20.873 1.00 88.50 81 GLU A C 1
ATOM 615 O O . GLU A 1 81 ? -12.788 -11.728 20.339 1.00 88.50 81 GLU A O 1
ATOM 620 N N . GLU A 1 82 ? -11.909 -9.677 20.589 1.00 91.62 82 GLU A N 1
ATOM 621 C CA . GLU A 1 82 ? -12.815 -9.009 19.668 1.00 91.62 82 GLU A CA 1
ATOM 622 C C . GLU A 1 82 ? -12.498 -9.349 18.203 1.00 91.62 82 GLU A C 1
ATOM 624 O O . GLU A 1 82 ? -11.385 -9.098 17.723 1.00 91.62 82 GLU A O 1
ATOM 629 N N . PRO A 1 83 ? -13.482 -9.875 17.447 1.00 91.44 83 PRO A N 1
ATOM 630 C CA . PRO A 1 83 ? -13.267 -10.335 16.079 1.00 91.44 83 PRO A CA 1
ATOM 631 C C . PRO A 1 83 ? -12.813 -9.208 15.149 1.00 91.44 83 PRO A C 1
ATOM 633 O O . PRO A 1 83 ? -11.968 -9.442 14.297 1.00 91.44 83 PRO A O 1
ATOM 636 N N . ALA A 1 84 ? -13.292 -7.975 15.348 1.00 89.12 84 ALA A N 1
ATOM 637 C CA . ALA A 1 84 ? -12.884 -6.833 14.527 1.00 89.12 84 ALA A CA 1
ATOM 638 C C . ALA A 1 84 ? -11.380 -6.524 14.650 1.00 89.12 84 ALA A C 1
ATOM 640 O O . ALA A 1 84 ? -10.732 -6.177 13.663 1.00 89.12 84 ALA A O 1
ATOM 641 N N . VAL A 1 85 ? -10.810 -6.681 15.849 1.00 91.62 85 VAL A N 1
ATOM 642 C CA . VAL A 1 85 ? -9.374 -6.482 16.086 1.00 91.62 85 VAL A CA 1
ATOM 643 C C . VAL A 1 85 ? -8.581 -7.640 15.487 1.00 91.62 85 VAL A C 1
ATOM 645 O O . VAL A 1 85 ? -7.581 -7.404 14.814 1.00 91.62 85 VAL A O 1
ATOM 648 N N . ALA A 1 86 ? -9.042 -8.879 15.674 1.00 92.81 86 ALA A N 1
ATOM 649 C CA . ALA A 1 86 ? -8.422 -10.055 15.068 1.00 92.81 86 ALA A CA 1
ATOM 650 C C . ALA A 1 86 ? -8.402 -9.980 13.530 1.00 92.81 86 ALA A C 1
ATOM 652 O O . ALA A 1 86 ? -7.364 -10.243 12.923 1.00 92.81 86 ALA A O 1
ATOM 653 N N . ASP A 1 87 ? -9.506 -9.564 12.907 1.00 92.38 87 ASP A N 1
ATOM 654 C CA . ASP A 1 87 ? -9.614 -9.390 11.456 1.00 92.38 87 ASP A CA 1
ATOM 655 C C . ASP A 1 87 ? -8.659 -8.295 10.948 1.00 92.38 87 ASP A C 1
ATOM 657 O O . ASP A 1 87 ? -7.970 -8.486 9.943 1.00 92.38 87 ASP A O 1
ATOM 661 N N . ALA A 1 88 ? -8.558 -7.166 11.660 1.00 91.44 88 ALA A N 1
ATOM 662 C CA . ALA A 1 88 ? -7.643 -6.083 11.303 1.00 91.44 88 ALA A CA 1
ATOM 663 C C . ALA A 1 88 ? -6.163 -6.483 11.462 1.00 91.44 88 ALA A C 1
ATOM 665 O O . ALA A 1 88 ? -5.329 -6.131 10.625 1.00 91.44 88 ALA A O 1
ATOM 666 N N . VAL A 1 89 ? -5.827 -7.260 12.497 1.00 94.38 89 VAL A N 1
ATOM 667 C CA . VAL A 1 89 ? -4.478 -7.821 12.679 1.00 94.38 89 VAL A CA 1
ATOM 668 C C . VAL A 1 89 ? -4.150 -8.815 11.567 1.00 94.38 89 VAL A C 1
ATOM 670 O O . VAL A 1 89 ? -3.073 -8.724 10.985 1.00 94.38 89 VAL A O 1
ATOM 673 N N . ALA A 1 90 ? -5.075 -9.709 11.211 1.00 94.31 90 ALA A N 1
ATOM 674 C CA . ALA A 1 90 ? -4.878 -10.642 10.102 1.00 94.31 90 ALA A CA 1
ATOM 675 C C . ALA A 1 90 ? -4.647 -9.904 8.771 1.00 94.31 90 ALA A C 1
ATOM 677 O O . ALA A 1 90 ? -3.740 -10.251 8.016 1.00 94.31 90 ALA A O 1
ATOM 678 N N . ALA A 1 91 ? -5.400 -8.829 8.510 1.00 92.50 91 ALA A N 1
ATOM 679 C CA . ALA A 1 91 ? -5.191 -7.981 7.337 1.00 92.50 91 ALA A CA 1
ATOM 680 C C . ALA A 1 91 ? -3.808 -7.300 7.333 1.00 92.50 91 ALA A C 1
ATOM 682 O O . ALA A 1 91 ? -3.193 -7.150 6.273 1.00 92.50 91 ALA A O 1
ATOM 683 N N . LEU A 1 92 ? -3.297 -6.906 8.505 1.00 94.94 92 LEU A N 1
ATOM 684 C CA . LEU A 1 92 ? -1.956 -6.337 8.645 1.00 94.94 92 LEU A CA 1
ATOM 685 C C . LEU A 1 92 ? -0.865 -7.387 8.391 1.00 94.94 92 LEU A C 1
ATOM 687 O O . LEU A 1 92 ? 0.084 -7.109 7.659 1.00 94.94 92 LEU A O 1
ATOM 691 N N . GLU A 1 93 ? -1.017 -8.595 8.937 1.00 95.31 93 GLU A N 1
ATOM 692 C CA . GLU A 1 93 ? -0.104 -9.717 8.685 1.00 95.31 93 GLU A CA 1
ATOM 693 C C . GLU A 1 93 ? -0.056 -10.077 7.193 1.00 95.31 93 GLU A C 1
ATOM 695 O O . GLU A 1 93 ? 1.028 -10.255 6.632 1.00 95.31 93 GLU A O 1
ATOM 700 N N . ASP A 1 94 ? -1.209 -10.099 6.519 1.00 92.56 94 ASP A N 1
ATOM 701 C CA . ASP A 1 94 ? -1.303 -10.321 5.073 1.00 92.56 94 ASP A CA 1
ATOM 702 C C . ASP A 1 94 ? -0.625 -9.202 4.261 1.00 92.56 94 ASP A C 1
ATOM 704 O O . ASP A 1 94 ? -0.006 -9.468 3.225 1.00 92.56 94 ASP A O 1
ATOM 708 N N . ALA A 1 95 ? -0.705 -7.947 4.718 1.00 92.06 95 ALA A N 1
ATOM 709 C CA . ALA A 1 95 ? -0.046 -6.812 4.070 1.00 92.06 95 ALA A CA 1
ATOM 710 C C . ALA A 1 95 ? 1.483 -6.821 4.257 1.00 92.06 95 ALA A C 1
ATOM 712 O O . ALA A 1 95 ? 2.220 -6.390 3.362 1.00 92.06 95 ALA A O 1
ATOM 713 N N . GLU A 1 96 ? 1.965 -7.321 5.398 1.00 93.06 96 GLU A N 1
ATOM 714 C CA . GLU A 1 96 ? 3.392 -7.465 5.708 1.00 93.06 96 GLU A CA 1
ATOM 715 C C . GLU A 1 96 ? 4.005 -8.758 5.150 1.00 93.06 96 GLU A C 1
ATOM 717 O O . GLU A 1 96 ? 5.233 -8.874 5.046 1.00 93.06 96 GLU A O 1
ATOM 722 N N . ALA A 1 97 ? 3.170 -9.714 4.733 1.00 93.56 97 ALA A N 1
ATOM 723 C CA . ALA A 1 97 ? 3.624 -10.959 4.146 1.00 93.56 97 ALA A CA 1
ATOM 724 C C . ALA A 1 97 ? 4.525 -10.697 2.920 1.00 93.56 97 ALA A C 1
ATOM 726 O O . ALA A 1 97 ? 4.210 -9.880 2.042 1.00 93.56 97 ALA A O 1
ATOM 727 N N . PRO A 1 98 ? 5.668 -11.403 2.809 1.00 88.06 98 PRO A N 1
ATOM 728 C CA . PRO A 1 98 ? 6.533 -11.255 1.654 1.00 88.06 98 PRO A CA 1
ATOM 729 C C . PRO A 1 98 ? 5.766 -11.646 0.385 1.00 88.06 98 PRO A C 1
ATOM 731 O O . PRO A 1 98 ? 4.969 -12.590 0.409 1.00 88.06 98 PRO A O 1
ATOM 734 N N . PRO A 1 99 ? 6.020 -10.968 -0.751 1.00 82.81 99 PRO A N 1
ATOM 735 C CA . PRO A 1 99 ? 5.324 -11.276 -1.988 1.00 82.81 99 PRO A CA 1
ATOM 736 C C . PRO A 1 99 ? 5.515 -12.753 -2.323 1.00 82.81 99 PRO A C 1
ATOM 738 O O . PRO A 1 99 ? 6.645 -13.256 -2.339 1.00 82.81 99 PRO A O 1
ATOM 741 N N . ALA A 1 100 ? 4.403 -13.439 -2.600 1.00 81.50 100 ALA A N 1
ATOM 742 C CA . ALA A 1 100 ? 4.440 -14.838 -2.985 1.00 81.50 100 ALA A CA 1
ATOM 743 C C . ALA A 1 100 ? 5.442 -15.01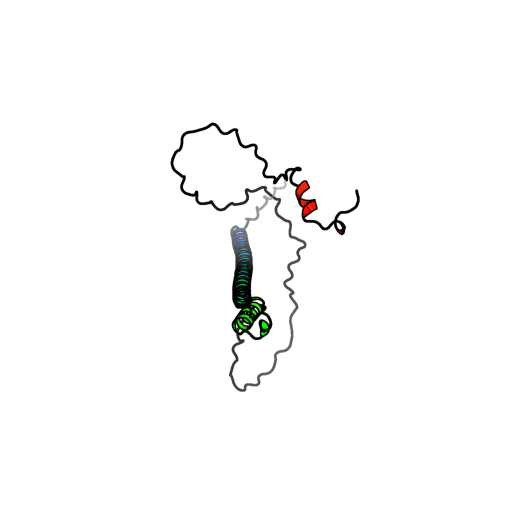2 -4.139 1.00 81.50 100 ALA A C 1
ATOM 745 O O . ALA A 1 100 ? 5.417 -14.227 -5.100 1.00 81.50 100 ALA A O 1
ATOM 746 N N . PRO A 1 101 ? 6.347 -16.007 -4.065 1.00 78.44 101 PRO A N 1
ATOM 747 C CA . PRO A 1 101 ? 7.304 -16.226 -5.131 1.00 78.44 101 PRO A CA 1
ATOM 748 C C . PRO A 1 101 ? 6.528 -16.401 -6.438 1.00 78.44 101 PRO A C 1
ATOM 750 O O . PRO A 1 101 ? 5.490 -17.074 -6.442 1.00 78.44 101 PRO A O 1
ATOM 753 N N . PRO A 1 102 ? 7.002 -15.805 -7.549 1.00 76.06 102 PRO A N 1
ATOM 754 C CA . PRO A 1 102 ? 6.302 -15.915 -8.816 1.00 76.06 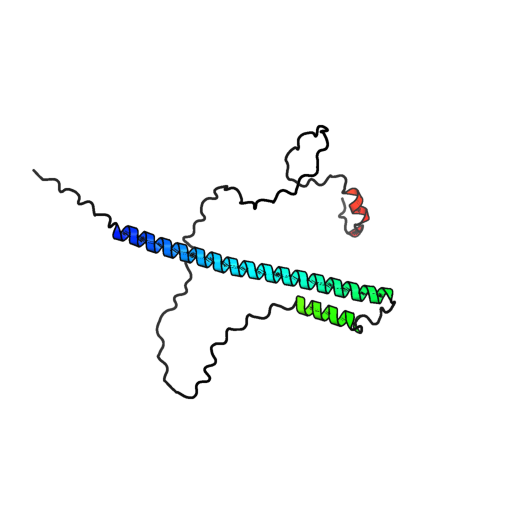102 PRO A CA 1
ATOM 755 C C . PRO A 1 102 ? 6.058 -17.398 -9.093 1.00 76.06 102 PRO A C 1
ATOM 757 O O . PRO A 1 102 ? 6.976 -18.201 -8.862 1.00 76.06 102 PRO A O 1
ATOM 760 N N . PRO A 1 103 ? 4.854 -17.782 -9.562 1.00 74.19 103 PRO A N 1
ATOM 761 C CA . PRO A 1 103 ? 4.565 -19.174 -9.845 1.00 74.19 103 PRO A CA 1
ATOM 762 C C . PRO A 1 103 ? 5.675 -19.667 -10.759 1.00 74.19 103 PRO A C 1
ATOM 764 O O . PRO A 1 103 ? 5.879 -19.118 -11.849 1.00 74.19 103 PRO A O 1
ATOM 767 N N . ARG A 1 104 ? 6.462 -20.639 -10.275 1.00 75.56 104 ARG A N 1
ATOM 768 C CA . ARG A 1 104 ? 7.507 -21.265 -11.080 1.00 75.56 104 ARG A CA 1
ATOM 769 C C . ARG A 1 104 ? 6.773 -21.757 -12.306 1.00 75.56 104 ARG A C 1
ATOM 771 O O . ARG A 1 104 ? 5.955 -22.663 -12.164 1.00 75.56 104 ARG A O 1
ATOM 778 N N . ARG A 1 105 ? 6.974 -21.098 -13.458 1.00 69.19 105 ARG A N 1
ATOM 779 C CA . ARG A 1 105 ? 6.325 -21.484 -14.713 1.00 69.19 105 ARG A CA 1
ATOM 780 C C . ARG A 1 105 ? 6.534 -22.974 -14.811 1.00 69.19 105 ARG A C 1
ATOM 782 O O . ARG A 1 105 ? 7.687 -23.401 -14.886 1.00 69.19 105 ARG A O 1
ATOM 789 N N . GLY A 1 106 ? 5.442 -23.722 -14.656 1.00 57.31 106 GLY A N 1
ATOM 790 C CA . GLY A 1 106 ? 5.507 -25.163 -14.575 1.00 57.31 106 GLY A CA 1
ATOM 791 C C . GLY A 1 106 ? 6.328 -25.599 -15.766 1.00 57.31 106 GLY A C 1
ATOM 792 O O . GLY A 1 106 ? 5.958 -25.322 -16.908 1.00 57.31 106 GLY A O 1
ATOM 793 N N . ARG A 1 107 ? 7.486 -26.210 -15.503 1.00 60.03 107 ARG A N 1
ATOM 794 C CA . ARG A 1 107 ? 8.096 -27.062 -16.510 1.00 60.03 107 ARG A CA 1
ATOM 795 C C . ARG A 1 107 ? 6.944 -27.982 -16.917 1.00 60.03 107 ARG A C 1
ATOM 797 O O . ARG A 1 107 ? 6.348 -28.545 -15.993 1.00 60.03 107 ARG A O 1
ATOM 804 N N . PRO A 1 108 ? 6.532 -28.015 -18.196 1.00 54.78 108 PRO A N 1
ATOM 805 C CA . PRO A 1 108 ? 5.386 -28.811 -18.599 1.00 54.78 108 PRO A CA 1
ATOM 806 C C . PRO A 1 108 ? 5.617 -30.196 -18.019 1.00 54.78 108 PRO A C 1
ATOM 808 O O . PRO A 1 108 ? 6.651 -30.814 -18.275 1.00 54.78 108 PRO A O 1
ATOM 811 N N . VAL A 1 109 ? 4.740 -30.596 -17.101 1.00 59.28 109 VAL A N 1
ATOM 812 C CA . VAL A 1 109 ? 4.805 -31.918 -16.505 1.00 59.28 109 VAL A CA 1
ATOM 813 C C . VAL A 1 109 ? 4.415 -32.817 -17.660 1.00 59.28 109 VAL A C 1
ATOM 815 O O . VAL A 1 109 ? 3.233 -32.955 -17.968 1.00 59.28 109 VAL A O 1
ATOM 818 N N . GLU A 1 110 ? 5.418 -33.313 -18.384 1.00 55.41 110 GLU A N 1
ATOM 819 C CA . GLU A 1 110 ? 5.249 -34.364 -19.369 1.00 55.41 110 GLU A CA 1
ATOM 820 C C . GLU A 1 110 ? 4.702 -35.568 -18.608 1.00 55.41 110 GLU A C 1
ATOM 822 O O . GLU A 1 110 ? 5.422 -36.399 -18.061 1.00 55.41 110 GLU A O 1
ATOM 827 N N . ARG A 1 111 ? 3.374 -35.630 -18.533 1.00 55.28 111 ARG A N 1
ATOM 828 C CA . ARG A 1 111 ? 2.623 -36.857 -18.330 1.00 55.28 111 ARG A CA 1
ATOM 829 C C . ARG A 1 111 ? 2.810 -37.664 -19.617 1.00 55.28 111 ARG A C 1
ATOM 831 O O . ARG A 1 111 ? 1.945 -37.681 -20.482 1.00 55.28 111 ARG A O 1
ATOM 838 N N . GLY A 1 112 ? 4.003 -38.229 -19.764 1.00 46.69 112 GLY A N 1
ATOM 839 C CA . GLY A 1 112 ? 4.441 -39.036 -20.891 1.00 46.69 112 GLY A CA 1
ATOM 840 C C . GLY A 1 112 ? 5.144 -40.262 -20.338 1.00 46.69 112 GLY A C 1
ATOM 841 O O . GLY A 1 112 ? 6.228 -40.184 -19.768 1.00 46.69 112 GLY A O 1
ATOM 842 N N . GLU A 1 113 ? 4.450 -41.381 -20.426 1.00 56.12 113 GLU A N 1
ATOM 843 C CA . GLU A 1 113 ? 4.862 -42.689 -19.954 1.00 56.12 113 GLU A CA 1
ATOM 844 C C . GLU A 1 113 ? 6.164 -43.173 -20.615 1.00 56.12 113 GLU A C 1
ATOM 846 O O . GLU A 1 113 ? 6.392 -42.967 -21.801 1.00 56.12 113 GLU A O 1
ATOM 851 N N . ARG A 1 114 ? 6.981 -43.868 -19.812 1.00 53.66 114 ARG A N 1
ATOM 852 C CA . ARG A 1 114 ? 7.888 -44.975 -20.177 1.00 53.66 114 ARG A CA 1
ATOM 853 C C . ARG A 1 114 ? 8.535 -44.898 -21.568 1.00 53.66 114 ARG A C 1
ATOM 855 O O . ARG A 1 114 ? 8.025 -45.430 -22.548 1.00 53.66 114 ARG A O 1
ATOM 862 N N . GLY A 1 115 ? 9.765 -44.402 -21.593 1.00 44.62 115 GLY A N 1
ATOM 863 C CA . GLY A 1 115 ? 10.695 -44.628 -22.692 1.00 44.62 115 GLY A CA 1
ATOM 864 C C . GLY A 1 115 ? 12.120 -44.404 -22.219 1.00 44.62 115 GLY A C 1
ATOM 865 O O . GLY A 1 115 ? 12.646 -43.304 -22.342 1.00 44.62 115 GLY A O 1
ATOM 866 N N . GLU A 1 116 ? 12.730 -45.436 -21.637 1.00 56.00 116 GLU A N 1
ATOM 867 C CA . GLU A 1 116 ? 14.165 -45.467 -21.356 1.00 56.00 116 GLU A CA 1
ATOM 868 C C . GLU A 1 116 ? 14.946 -45.153 -22.639 1.00 56.00 116 GLU A C 1
ATOM 870 O O . GLU A 1 116 ? 14.873 -45.884 -23.629 1.00 56.00 116 GLU A O 1
ATOM 875 N N . ARG A 1 117 ? 15.721 -44.065 -22.633 1.00 49.12 117 ARG A N 1
ATOM 876 C CA . ARG A 1 117 ? 16.728 -43.808 -23.664 1.00 49.12 117 ARG A CA 1
ATOM 877 C C . ARG A 1 117 ? 17.999 -43.250 -23.014 1.00 49.12 117 ARG A C 1
ATOM 879 O O . ARG A 1 117 ? 17.891 -42.415 -22.116 1.00 49.12 117 ARG A O 1
ATOM 886 N N . PRO A 1 118 ? 19.195 -43.736 -23.400 1.00 50.72 118 PRO A N 1
ATOM 887 C CA . PRO A 1 118 ? 20.389 -43.578 -22.586 1.00 50.72 118 PRO A CA 1
ATOM 888 C C . PRO A 1 118 ? 21.027 -42.197 -22.751 1.00 50.72 118 PRO A C 1
ATOM 890 O O . PRO A 1 118 ? 20.979 -41.580 -23.816 1.00 50.72 118 PRO A O 1
ATOM 893 N N . ALA A 1 119 ? 21.645 -41.745 -21.662 1.00 57.44 119 ALA A N 1
ATOM 894 C CA . ALA A 1 119 ? 22.317 -40.462 -21.523 1.00 57.44 119 ALA A CA 1
ATOM 895 C C . ALA A 1 119 ? 23.444 -40.247 -22.554 1.00 57.44 119 ALA A C 1
ATOM 897 O O . ALA A 1 119 ? 24.297 -41.127 -22.714 1.00 57.44 119 ALA A O 1
ATOM 898 N N . PRO A 1 120 ? 23.552 -39.054 -23.169 1.00 50.81 120 PRO A N 1
ATOM 899 C CA . PRO A 1 120 ? 24.799 -38.611 -23.762 1.00 50.81 120 PRO A CA 1
ATOM 900 C C . PRO A 1 120 ? 25.708 -37.964 -22.707 1.00 50.81 120 PRO A C 1
ATOM 902 O O . PRO A 1 120 ? 25.292 -37.208 -21.829 1.00 50.81 120 PRO A O 1
ATOM 905 N N . ARG A 1 121 ? 26.983 -38.329 -22.820 1.00 47.00 121 ARG A N 1
ATOM 906 C CA . ARG A 1 121 ? 28.125 -37.923 -22.003 1.00 47.00 121 ARG A CA 1
ATOM 907 C C . ARG A 1 121 ? 28.403 -36.415 -22.076 1.00 47.00 121 ARG A C 1
ATOM 909 O O . ARG A 1 121 ? 28.217 -35.785 -23.111 1.00 47.00 121 ARG A O 1
ATOM 916 N N . ARG A 1 122 ? 28.944 -35.904 -20.964 1.00 53.12 122 ARG A N 1
ATOM 917 C CA . ARG A 1 122 ? 29.586 -34.591 -20.776 1.00 53.12 122 ARG A CA 1
ATOM 918 C C . ARG A 1 122 ? 30.527 -34.212 -21.927 1.00 53.12 122 ARG A C 1
ATOM 920 O O . ARG A 1 122 ? 31.397 -35.013 -22.260 1.00 53.12 122 ARG A O 1
ATOM 927 N N . ALA A 1 123 ? 30.451 -32.961 -22.378 1.00 48.88 123 ALA A N 1
ATOM 928 C CA . ALA A 1 123 ? 31.603 -32.140 -22.769 1.00 48.88 123 ALA A CA 1
ATOM 929 C C . ALA A 1 123 ? 31.155 -30.688 -23.015 1.00 48.88 123 ALA A C 1
ATOM 931 O O . ALA A 1 123 ? 30.211 -30.474 -23.768 1.00 48.88 123 ALA A O 1
ATOM 932 N N . GLY A 1 124 ? 31.872 -29.713 -22.446 1.00 44.00 124 GLY A N 1
ATOM 933 C CA . GLY A 1 124 ? 31.925 -28.361 -23.014 1.00 44.00 124 GLY A CA 1
ATOM 934 C C . GLY A 1 124 ? 31.645 -27.211 -22.053 1.00 44.00 124 GLY A C 1
ATOM 935 O O . GLY A 1 124 ? 30.512 -26.766 -21.962 1.00 44.00 124 GLY A O 1
ATOM 936 N N . ALA A 1 125 ? 32.723 -26.742 -21.423 1.00 49.78 125 ALA A N 1
ATOM 937 C CA . ALA A 1 125 ? 33.058 -25.342 -21.158 1.00 49.78 125 ALA A CA 1
ATOM 938 C C . ALA A 1 125 ? 32.001 -24.435 -20.504 1.00 49.78 125 ALA A C 1
ATOM 940 O O . ALA A 1 125 ? 31.100 -23.897 -21.141 1.00 49.78 125 ALA A O 1
ATOM 941 N N . GLU A 1 126 ? 32.245 -24.207 -19.218 1.00 53.22 126 GLU A N 1
ATOM 942 C CA . GLU A 1 126 ? 32.057 -22.940 -18.518 1.00 53.22 126 GLU A CA 1
ATOM 943 C C . GLU A 1 126 ? 32.373 -21.744 -19.441 1.00 53.22 126 GLU A C 1
ATOM 945 O O . GLU A 1 126 ? 33.530 -21.488 -19.768 1.00 53.22 126 GLU A O 1
ATOM 950 N N . ASP A 1 127 ? 31.335 -21.029 -19.868 1.00 52.78 127 ASP A N 1
ATOM 951 C CA . ASP A 1 127 ? 31.431 -19.666 -20.391 1.00 52.78 127 ASP A CA 1
ATOM 952 C C . ASP A 1 127 ? 30.570 -18.801 -19.465 1.00 52.78 127 ASP A C 1
ATOM 954 O O . ASP A 1 127 ? 29.391 -18.532 -19.714 1.00 52.78 127 ASP A O 1
ATOM 958 N N . ASP A 1 128 ? 31.138 -18.485 -18.298 1.00 51.78 128 ASP A N 1
ATOM 959 C CA . ASP A 1 128 ? 30.585 -17.492 -17.386 1.00 51.78 128 ASP A CA 1
ATOM 960 C C . ASP A 1 128 ? 30.573 -16.166 -18.146 1.00 51.78 128 ASP A C 1
ATOM 962 O O . ASP A 1 128 ? 31.617 -15.538 -18.328 1.00 51.78 128 ASP A O 1
ATOM 966 N N . GLY A 1 129 ? 29.388 -15.740 -18.593 1.00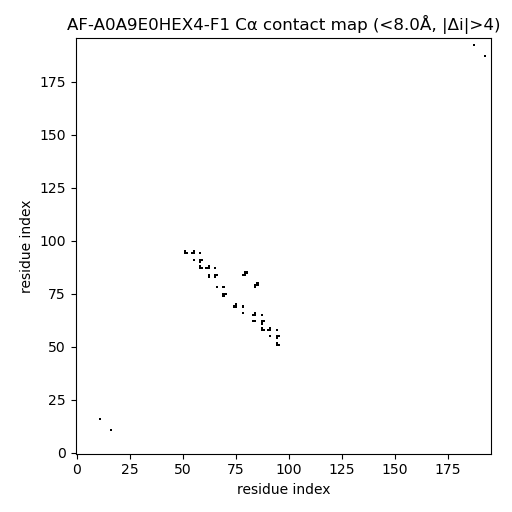 53.31 129 GLY A N 1
ATOM 967 C CA . GLY A 1 129 ? 29.113 -14.491 -19.319 1.00 53.31 129 GLY A CA 1
ATOM 968 C C . GLY A 1 129 ? 29.406 -13.205 -18.530 1.00 53.31 129 GLY A C 1
ATOM 969 O O . GLY A 1 129 ? 28.701 -12.205 -18.665 1.00 53.31 129 GLY A O 1
ATOM 970 N N . THR A 1 130 ? 30.437 -13.218 -17.692 1.00 57.72 130 THR A N 1
ATOM 971 C CA . THR A 1 130 ? 30.973 -12.082 -16.962 1.00 57.72 130 THR A CA 1
ATOM 972 C C . THR A 1 130 ? 31.731 -11.192 -17.940 1.00 57.72 130 THR A C 1
ATOM 974 O O . THR A 1 130 ? 32.909 -11.388 -18.239 1.00 57.72 130 THR A O 1
ATOM 977 N N . VAL A 1 131 ? 31.044 -10.175 -18.452 1.00 54.62 131 VAL A N 1
ATOM 978 C CA . VAL A 1 131 ? 31.681 -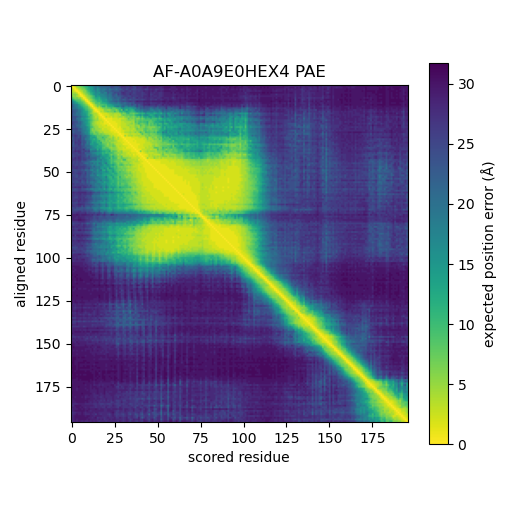9.091 -19.204 1.00 54.62 131 VAL A CA 1
ATOM 979 C C . VAL A 1 131 ? 32.613 -8.340 -18.251 1.00 54.62 131 VAL A C 1
ATOM 981 O O . VAL A 1 131 ? 32.164 -7.715 -17.292 1.00 54.62 131 VAL A O 1
ATOM 984 N N . SER A 1 132 ? 33.921 -8.427 -18.499 1.00 51.84 132 SER A N 1
ATOM 985 C CA . SER A 1 132 ? 34.947 -7.743 -17.709 1.00 51.84 132 SER A CA 1
ATOM 986 C C . SER A 1 132 ? 34.679 -6.232 -17.669 1.00 51.84 132 SER A C 1
ATOM 988 O O . SER A 1 132 ? 34.724 -5.546 -18.692 1.00 51.84 132 SER A O 1
ATOM 990 N N . SER A 1 133 ? 34.411 -5.697 -16.476 1.00 55.84 133 SER A N 1
ATOM 991 C CA . SER A 1 133 ? 34.138 -4.274 -16.219 1.00 55.84 133 SER A CA 1
ATOM 992 C C . SER A 1 133 ? 35.366 -3.367 -16.398 1.00 55.84 133 SER A C 1
ATOM 994 O O . SER A 1 133 ? 35.260 -2.149 -16.265 1.00 55.84 133 SER A O 1
ATOM 996 N N . ALA A 1 134 ? 36.522 -3.927 -16.771 1.00 63.06 134 ALA A N 1
ATOM 997 C CA . ALA A 1 134 ? 37.789 -3.210 -16.913 1.00 63.06 134 ALA A CA 1
ATOM 998 C C . ALA A 1 134 ? 37.811 -2.152 -18.040 1.00 63.06 134 ALA A C 1
ATOM 1000 O O . ALA A 1 134 ? 38.729 -1.335 -18.095 1.00 63.06 134 ALA A O 1
ATOM 1001 N N . GLY A 1 135 ? 36.823 -2.145 -18.943 1.00 64.81 135 GLY A N 1
ATOM 1002 C CA . GLY A 1 135 ? 36.773 -1.237 -20.097 1.00 64.81 135 GLY A CA 1
ATOM 1003 C C . GLY A 1 135 ? 35.746 -0.103 -20.020 1.00 64.81 135 GLY A C 1
ATOM 1004 O O . GLY A 1 135 ? 35.717 0.739 -20.920 1.00 64.81 135 GLY A O 1
ATOM 1005 N N . TRP A 1 136 ? 34.884 -0.060 -19.000 1.00 64.44 136 TRP A N 1
ATOM 1006 C CA . TRP A 1 136 ? 33.820 0.943 -18.954 1.00 64.44 136 TRP A CA 1
ATOM 1007 C C . TRP A 1 136 ? 34.361 2.291 -18.465 1.00 64.44 136 TRP A C 1
ATOM 1009 O O . TRP A 1 136 ? 34.769 2.436 -17.314 1.00 64.44 136 TRP A O 1
ATOM 1019 N N . ARG A 1 137 ? 34.359 3.296 -19.347 1.00 73.81 137 ARG A N 1
ATOM 1020 C CA . ARG A 1 137 ? 34.581 4.698 -18.975 1.00 73.81 137 ARG A CA 1
ATOM 1021 C C . ARG A 1 137 ? 33.240 5.431 -18.980 1.00 73.81 137 ARG A C 1
ATOM 1023 O O . ARG A 1 137 ? 32.583 5.427 -20.025 1.00 73.81 137 ARG A O 1
ATOM 1030 N N . PRO A 1 138 ? 32.839 6.082 -17.873 1.00 69.75 138 PRO A N 1
ATOM 1031 C CA . PRO A 1 138 ? 31.648 6.915 -17.880 1.00 69.75 138 PRO A CA 1
ATOM 1032 C C . PRO A 1 138 ? 31.816 8.042 -18.911 1.00 69.75 138 PRO A C 1
ATOM 1034 O O . PRO A 1 138 ? 32.908 8.613 -19.027 1.00 69.75 138 PRO A O 1
ATOM 1037 N N . PRO A 1 139 ? 30.765 8.379 -19.677 1.00 72.88 139 PRO A N 1
ATOM 1038 C CA . PRO A 1 139 ? 30.798 9.561 -20.523 1.00 72.88 139 PRO A CA 1
ATOM 1039 C C . PRO A 1 139 ? 31.016 10.807 -19.645 1.00 72.88 139 PRO A C 1
ATOM 1041 O O . PRO A 1 139 ? 30.509 10.859 -18.522 1.00 72.88 139 PRO A O 1
ATOM 1044 N N . PRO A 1 140 ? 31.760 11.820 -20.125 1.00 71.44 140 PRO A N 1
ATOM 1045 C CA . PRO A 1 140 ? 31.970 13.042 -19.361 1.00 71.44 140 PRO A CA 1
ATOM 1046 C C . PRO A 1 140 ? 30.616 13.692 -19.067 1.00 71.44 140 PRO A C 1
ATOM 1048 O O . PRO A 1 140 ? 29.799 13.852 -19.978 1.00 71.44 140 PRO A O 1
ATOM 1051 N N . ALA A 1 141 ? 30.387 14.056 -17.803 1.00 64.12 141 ALA A N 1
ATOM 1052 C CA . ALA A 1 141 ? 29.176 14.728 -17.353 1.00 64.12 141 ALA A CA 1
ATOM 1053 C C . ALA A 1 141 ? 29.020 16.058 -18.104 1.00 64.12 141 ALA A C 1
ATOM 1055 O O . ALA A 1 141 ? 29.589 17.084 -17.738 1.00 64.12 141 ALA A O 1
ATOM 1056 N N . ARG A 1 142 ? 28.262 16.047 -19.201 1.00 62.25 142 ARG A N 1
ATOM 1057 C CA . ARG A 1 142 ? 27.741 17.278 -19.784 1.00 62.25 142 ARG A CA 1
ATOM 1058 C C . ARG A 1 142 ? 26.587 17.689 -18.884 1.00 62.25 142 ARG A C 1
ATOM 1060 O O . ARG A 1 142 ? 25.679 16.885 -18.694 1.00 62.25 142 ARG A O 1
ATOM 1067 N N . GLY A 1 143 ? 26.643 18.899 -18.326 1.00 60.38 143 GLY A N 1
ATOM 1068 C CA . GLY A 1 143 ? 25.594 19.517 -17.504 1.00 60.38 143 GLY A CA 1
ATOM 1069 C C . GLY A 1 143 ? 24.306 19.777 -18.289 1.00 60.38 143 GLY A C 1
ATOM 1070 O O . GLY A 1 143 ? 23.870 20.915 -18.427 1.00 60.38 143 GLY A O 1
ATOM 1071 N N . GLY A 1 144 ? 23.740 18.722 -18.872 1.00 56.66 144 GLY A N 1
ATOM 1072 C CA . GLY A 1 144 ? 22.488 18.741 -19.598 1.00 56.66 144 GLY A CA 1
ATOM 1073 C C . GLY A 1 144 ? 21.348 18.976 -18.626 1.00 56.66 144 GLY A C 1
ATOM 1074 O O . GLY A 1 144 ? 21.294 18.368 -17.558 1.00 56.66 144 GLY A O 1
ATOM 1075 N N . ALA A 1 145 ? 20.458 19.886 -19.012 1.00 63.44 145 ALA A N 1
ATOM 1076 C CA . ALA A 1 145 ? 19.245 20.197 -18.284 1.00 63.44 145 ALA A CA 1
ATOM 1077 C C . ALA A 1 145 ? 18.5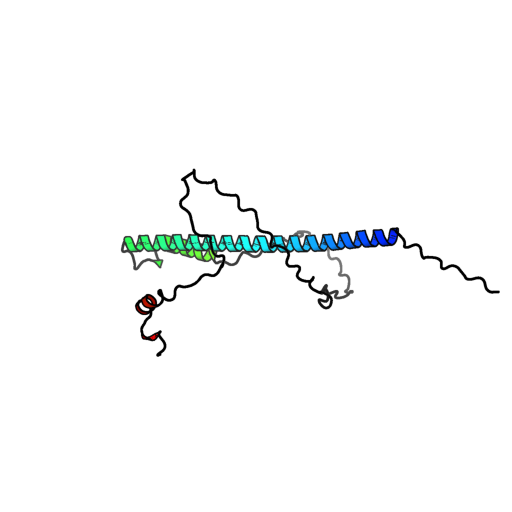12 18.903 -17.911 1.00 63.44 145 ALA A C 1
ATOM 1079 O O . ALA A 1 145 ? 18.139 18.111 -18.778 1.00 63.44 145 ALA A O 1
ATOM 1080 N N . VAL A 1 146 ? 18.330 18.701 -16.605 1.00 72.50 146 VAL A N 1
ATOM 1081 C CA . VAL A 1 146 ? 17.471 17.655 -16.055 1.00 72.50 146 VAL A CA 1
ATOM 1082 C C . VAL A 1 146 ? 16.101 17.828 -16.695 1.00 72.50 146 VAL A C 1
ATOM 1084 O O . VAL A 1 146 ? 15.477 18.880 -16.542 1.00 72.50 146 VAL A O 1
ATOM 1087 N N . TRP A 1 147 ? 15.658 16.823 -17.450 1.00 68.62 147 TRP A N 1
ATOM 1088 C CA . TRP A 1 147 ? 14.322 16.822 -18.026 1.00 68.62 147 TRP A CA 1
ATOM 1089 C C . TRP A 1 147 ? 13.310 16.936 -16.884 1.00 68.62 147 TRP A C 1
ATOM 1091 O O . TRP A 1 147 ? 13.297 16.106 -15.974 1.00 68.62 147 TRP A O 1
ATOM 1101 N N . ARG A 1 148 ? 12.501 17.997 -16.907 1.00 73.69 148 ARG A N 1
ATOM 1102 C CA . ARG A 1 148 ? 11.383 18.182 -15.985 1.00 73.69 148 ARG A CA 1
ATOM 1103 C C . ARG A 1 148 ? 10.092 17.969 -16.771 1.00 73.69 148 ARG A C 1
ATOM 1105 O O . ARG A 1 148 ? 9.948 18.595 -17.823 1.00 73.69 148 ARG A O 1
ATOM 1112 N N . PRO A 1 149 ? 9.176 17.111 -16.298 1.00 63.34 149 PRO A N 1
ATOM 1113 C CA . PRO A 1 149 ? 7.872 16.971 -16.925 1.00 63.34 149 PRO A CA 1
ATOM 1114 C C . PRO A 1 149 ? 7.146 18.327 -16.920 1.00 63.34 149 PRO A C 1
ATOM 1116 O O . PRO A 1 149 ? 7.293 19.087 -15.956 1.00 63.34 149 PRO A O 1
ATOM 1119 N N . PRO A 1 150 ? 6.396 18.659 -17.985 1.00 63.53 150 PRO A N 1
ATOM 1120 C CA . PRO A 1 150 ? 5.597 19.873 -18.011 1.00 63.53 150 PRO A CA 1
ATOM 1121 C C . PRO A 1 150 ? 4.538 19.777 -16.913 1.00 63.53 150 PRO A C 1
ATOM 1123 O O . PRO A 1 150 ? 3.691 18.888 -16.931 1.00 63.53 150 PRO A O 1
ATOM 1126 N N . VAL A 1 151 ? 4.612 20.674 -15.933 1.00 63.09 151 VAL A N 1
ATOM 1127 C CA . VAL A 1 151 ? 3.528 20.860 -14.971 1.00 63.09 151 VAL A CA 1
ATOM 1128 C C . VAL A 1 151 ? 2.410 21.555 -15.741 1.00 63.09 151 VAL A C 1
ATOM 1130 O O . VAL A 1 151 ? 2.613 22.670 -16.226 1.00 63.09 151 VAL A O 1
ATOM 1133 N N . GLU A 1 152 ? 1.270 20.885 -15.918 1.00 58.16 152 GLU A N 1
ATOM 1134 C CA . GLU A 1 152 ? 0.057 21.527 -16.424 1.00 58.16 152 GLU A CA 1
ATOM 1135 C C . GLU A 1 152 ? -0.244 22.741 -15.543 1.00 58.16 152 GLU A C 1
ATOM 1137 O O . GLU A 1 152 ? -0.395 22.634 -14.325 1.00 58.16 152 GLU A O 1
ATOM 1142 N N . ALA A 1 153 ? -0.247 23.921 -16.161 1.00 55.91 153 ALA A N 1
ATOM 1143 C CA . ALA A 1 153 ? -0.554 25.163 -15.480 1.00 55.91 153 ALA A CA 1
ATOM 1144 C C . ALA A 1 153 ? -2.000 25.099 -14.976 1.00 55.91 153 ALA A C 1
ATOM 1146 O O . ALA A 1 153 ? -2.937 25.031 -15.771 1.00 55.91 153 ALA A O 1
ATOM 1147 N N . ALA A 1 154 ? -2.169 25.119 -13.654 1.00 59.75 154 ALA A N 1
ATOM 1148 C CA . ALA A 1 154 ? -3.471 25.293 -13.029 1.00 59.75 154 ALA A CA 1
ATOM 1149 C C . ALA A 1 154 ? -4.163 26.554 -13.595 1.00 59.75 154 ALA A C 1
ATOM 1151 O O . ALA A 1 154 ? -3.481 27.556 -13.849 1.00 59.75 154 ALA A O 1
ATOM 1152 N N . PRO A 1 155 ? -5.492 26.533 -13.807 1.00 52.16 155 PRO A N 1
ATOM 1153 C CA . PRO A 1 155 ? -6.213 27.683 -14.334 1.00 52.16 155 PRO A CA 1
ATOM 1154 C C . PRO A 1 155 ? -6.062 28.881 -13.390 1.00 52.16 155 PRO A C 1
ATOM 1156 O O . PRO A 1 155 ? -6.276 28.775 -12.182 1.00 52.16 155 PRO A O 1
ATOM 1159 N N . ALA A 1 156 ? -5.657 30.016 -13.958 1.00 59.12 156 ALA A N 1
ATOM 1160 C CA . ALA A 1 156 ? -5.431 31.256 -13.231 1.00 59.12 156 ALA A CA 1
ATOM 1161 C C . ALA A 1 156 ? -6.729 31.746 -12.552 1.00 59.12 156 ALA A C 1
ATOM 1163 O O . ALA A 1 156 ? -7.765 31.808 -13.220 1.00 59.12 156 ALA A O 1
ATOM 1164 N N . PRO A 1 157 ? -6.702 32.131 -11.262 1.00 48.81 157 PRO A N 1
ATOM 1165 C CA . PRO A 1 157 ? -7.807 32.864 -10.661 1.00 48.81 157 PRO A CA 1
ATOM 1166 C C . PRO A 1 157 ? -7.895 34.276 -11.257 1.00 48.81 157 PRO A C 1
ATOM 1168 O O . PRO A 1 157 ? -6.887 34.889 -11.613 1.00 48.81 157 PRO A O 1
ATOM 1171 N N . ALA A 1 158 ? -9.134 34.749 -11.387 1.00 52.94 158 ALA A N 1
ATOM 1172 C CA . ALA A 1 158 ? -9.512 36.003 -12.018 1.00 52.94 158 ALA A CA 1
ATOM 1173 C C . ALA A 1 158 ? -8.835 37.242 -11.401 1.00 52.94 158 ALA A C 1
ATOM 1175 O O . ALA A 1 158 ? -8.479 37.280 -10.226 1.00 52.94 158 ALA A O 1
ATOM 1176 N N . GLU A 1 159 ? -8.684 38.248 -12.258 1.00 58.09 159 GLU A N 1
ATOM 1177 C CA . GLU A 1 159 ? -7.982 39.513 -12.075 1.00 58.09 159 GLU A CA 1
ATOM 1178 C C . GLU A 1 159 ? -8.355 40.286 -10.796 1.00 58.09 159 GLU A C 1
ATOM 1180 O O . GLU A 1 159 ? -9.476 40.768 -10.646 1.00 58.09 159 GLU A O 1
ATOM 1185 N N . GLU A 1 160 ? -7.357 40.546 -9.947 1.00 41.62 160 GLU A N 1
ATOM 1186 C CA . GLU A 1 160 ? -7.352 41.684 -9.025 1.00 41.62 160 GLU A CA 1
ATOM 1187 C C . GLU A 1 160 ? -6.084 42.528 -9.245 1.00 41.62 160 GLU A C 1
ATOM 1189 O O . GLU A 1 160 ? -4.966 42.029 -9.382 1.00 41.62 160 GLU A O 1
ATOM 1194 N N . ARG A 1 161 ? -6.294 43.842 -9.351 1.00 46.44 161 ARG A N 1
ATOM 1195 C CA . ARG A 1 161 ? -5.322 44.888 -9.711 1.00 46.44 161 ARG A CA 1
ATOM 1196 C C . ARG A 1 161 ? -4.119 44.997 -8.747 1.00 46.44 161 ARG A C 1
ATOM 1198 O O . ARG A 1 161 ? -4.204 44.600 -7.588 1.00 46.44 161 ARG A O 1
ATOM 1205 N N . PRO A 1 162 ? -2.992 45.590 -9.195 1.00 46.59 162 PRO A N 1
ATOM 1206 C CA . PRO A 1 162 ? -1.678 45.328 -8.623 1.00 46.59 162 PRO A CA 1
ATOM 1207 C C . PRO A 1 162 ? -1.386 46.189 -7.389 1.00 46.59 162 PRO A C 1
ATOM 1209 O O . PRO A 1 162 ? -1.403 47.418 -7.451 1.00 46.59 162 PRO A O 1
ATOM 1212 N N . ARG A 1 163 ? -0.997 45.545 -6.284 1.00 52.47 163 ARG A N 1
ATOM 1213 C CA . ARG A 1 163 ? -0.105 46.156 -5.289 1.00 52.47 163 ARG A CA 1
ATOM 1214 C C . ARG A 1 163 ? 1.309 45.651 -5.553 1.00 52.47 163 ARG A C 1
ATOM 1216 O O . ARG A 1 163 ? 1.531 44.449 -5.679 1.00 52.47 163 ARG A O 1
ATOM 1223 N N . ALA A 1 164 ? 2.241 46.589 -5.686 1.00 57.56 164 ALA A N 1
ATOM 1224 C CA . ALA A 1 164 ? 3.647 46.328 -5.951 1.00 57.56 164 ALA A CA 1
ATOM 1225 C C . ALA A 1 164 ? 4.223 45.342 -4.920 1.00 57.56 164 ALA A C 1
ATOM 1227 O O . ALA A 1 164 ? 4.282 45.641 -3.729 1.00 57.56 164 ALA A O 1
ATOM 1228 N N . ARG A 1 165 ? 4.641 44.163 -5.391 1.00 53.69 165 ARG A N 1
ATOM 1229 C CA . ARG A 1 165 ? 5.443 43.212 -4.617 1.00 53.69 165 ARG A CA 1
ATOM 1230 C C . ARG A 1 165 ? 6.930 43.496 -4.861 1.00 53.69 165 ARG A C 1
ATOM 1232 O O . ARG A 1 165 ? 7.311 43.659 -6.022 1.00 53.69 165 ARG A O 1
ATOM 1239 N N . PRO A 1 166 ? 7.776 43.532 -3.817 1.00 55.78 166 PRO A N 1
ATOM 1240 C CA . PRO A 1 166 ? 9.221 43.537 -3.997 1.00 55.78 166 PRO A CA 1
ATOM 1241 C C . PRO A 1 166 ? 9.681 42.214 -4.629 1.00 55.78 166 PRO A C 1
ATOM 1243 O O . PRO A 1 166 ? 9.083 41.158 -4.415 1.00 55.78 166 PRO A O 1
ATOM 1246 N N . ALA A 1 167 ? 10.721 42.300 -5.457 1.00 61.78 167 ALA A N 1
ATOM 1247 C CA . ALA A 1 167 ? 11.249 41.187 -6.237 1.00 61.78 167 ALA A CA 1
ATOM 1248 C C . ALA A 1 167 ? 11.670 40.000 -5.344 1.00 61.78 167 ALA A C 1
ATOM 1250 O O . ALA A 1 167 ? 12.284 40.220 -4.298 1.00 61.78 167 ALA A O 1
ATOM 1251 N N . PRO A 1 168 ? 11.411 38.742 -5.750 1.00 56.47 168 PRO A N 1
ATOM 1252 C CA . PRO A 1 168 ? 11.900 37.592 -5.009 1.00 56.47 168 PRO A CA 1
ATOM 1253 C C . PRO A 1 168 ? 13.415 37.455 -5.190 1.00 56.47 168 PRO A C 1
ATOM 1255 O O . PRO A 1 168 ? 13.915 37.215 -6.293 1.00 56.47 168 PRO A O 1
ATOM 1258 N N . VAL A 1 169 ? 14.144 37.568 -4.081 1.00 57.16 169 VAL A N 1
ATOM 1259 C CA . VAL A 1 169 ? 15.528 37.108 -3.981 1.00 57.16 169 VAL A CA 1
ATOM 1260 C C . VAL A 1 169 ? 15.497 35.584 -4.073 1.00 57.16 169 VAL A C 1
ATOM 1262 O O . VAL A 1 169 ? 14.867 34.904 -3.266 1.00 57.16 169 VAL A O 1
ATOM 1265 N N . ARG A 1 170 ? 16.135 35.033 -5.105 1.00 58.69 170 ARG A N 1
ATOM 1266 C CA . ARG A 1 170 ? 16.318 33.589 -5.245 1.00 58.69 170 ARG A CA 1
ATOM 1267 C C . ARG A 1 170 ? 17.328 33.093 -4.210 1.00 58.69 170 ARG A C 1
ATOM 1269 O O . ARG A 1 170 ? 18.500 33.433 -4.318 1.00 58.69 170 ARG A O 1
ATOM 1276 N N . ALA A 1 171 ? 16.899 32.201 -3.323 1.00 49.22 171 ALA A N 1
ATOM 1277 C CA . ALA A 1 171 ? 17.743 31.182 -2.702 1.00 49.22 171 ALA A CA 1
ATOM 1278 C C . ALA A 1 171 ? 16.846 30.016 -2.260 1.00 49.22 171 ALA A C 1
ATOM 1280 O O . ALA A 1 171 ? 16.010 30.163 -1.378 1.00 49.22 171 ALA A O 1
ATOM 1281 N N . GLY A 1 172 ? 16.979 28.865 -2.922 1.00 54.00 172 GLY A N 1
ATOM 1282 C CA . GLY A 1 172 ? 16.305 27.622 -2.544 1.00 54.00 172 GLY A CA 1
ATOM 1283 C C . GLY A 1 172 ? 17.006 26.961 -1.362 1.00 54.00 172 GLY A C 1
ATOM 1284 O O . GLY A 1 172 ? 17.617 25.911 -1.532 1.00 54.00 172 GLY A O 1
ATOM 1285 N N . GLY A 1 173 ? 16.956 27.604 -0.199 1.00 62.50 173 GLY A N 1
ATOM 1286 C CA . GLY A 1 173 ? 17.424 27.064 1.070 1.00 62.50 173 GLY A CA 1
ATOM 1287 C C . GLY A 1 173 ? 16.347 27.274 2.123 1.00 62.50 173 GLY A C 1
ATOM 1288 O O . GLY A 1 173 ? 15.859 28.387 2.288 1.00 62.50 173 GLY A O 1
ATOM 1289 N N . ILE A 1 174 ? 15.961 26.200 2.803 1.00 56.78 174 ILE A N 1
ATOM 1290 C CA . ILE A 1 174 ? 15.210 26.282 4.056 1.00 56.78 174 ILE A CA 1
ATOM 1291 C C . ILE A 1 174 ? 16.139 26.909 5.098 1.00 56.78 174 ILE A C 1
ATOM 1293 O O . ILE A 1 174 ? 17.149 26.317 5.466 1.00 56.78 174 ILE A O 1
ATOM 1297 N N . SER A 1 175 ? 15.840 28.139 5.505 1.00 62.09 175 SER A N 1
ATOM 1298 C CA . SER A 1 175 ? 16.463 28.785 6.656 1.00 62.09 175 SER A CA 1
ATOM 1299 C C . SER A 1 175 ? 15.561 28.566 7.863 1.00 62.09 175 SER A C 1
ATOM 1301 O O . SER A 1 175 ? 14.433 29.058 7.867 1.00 62.09 175 SER A O 1
ATOM 1303 N N . PHE A 1 176 ? 16.049 27.838 8.863 1.00 60.12 176 PHE A N 1
ATOM 1304 C CA . PHE A 1 176 ? 15.433 27.825 10.185 1.00 60.12 176 PHE A CA 1
ATOM 1305 C C . PHE A 1 176 ? 15.733 29.181 10.831 1.00 60.12 176 PHE A C 1
ATOM 1307 O O . PHE A 1 176 ? 16.892 29.606 10.861 1.00 60.12 176 PHE A O 1
ATOM 1314 N N . ALA A 1 177 ? 14.693 29.912 11.227 1.00 62.97 177 ALA A N 1
ATOM 1315 C CA . ALA A 1 177 ? 14.873 31.127 12.006 1.00 62.97 177 ALA A CA 1
ATOM 1316 C C . ALA A 1 177 ? 15.419 30.718 13.380 1.00 62.97 177 ALA A C 1
ATOM 1318 O O . ALA A 1 177 ? 14.913 29.778 13.979 1.00 62.97 177 ALA A O 1
ATOM 1319 N N . ALA A 1 178 ? 16.455 31.404 13.863 1.00 60.78 178 ALA A N 1
ATOM 1320 C CA . ALA A 1 178 ? 17.114 31.097 15.137 1.00 60.78 178 ALA A CA 1
ATOM 1321 C C . ALA A 1 178 ? 16.258 31.426 16.383 1.00 60.78 178 ALA A C 1
ATOM 1323 O O . ALA A 1 178 ? 16.766 31.346 17.494 1.00 60.78 178 ALA A O 1
ATOM 1324 N N . ASP A 1 179 ? 14.993 31.808 16.188 1.00 58.44 179 ASP A N 1
ATOM 1325 C CA . ASP A 1 179 ? 14.065 32.210 17.249 1.00 58.44 179 ASP A CA 1
ATOM 1326 C C . ASP A 1 179 ? 13.039 31.105 17.595 1.00 58.44 179 ASP A C 1
ATOM 1328 O O . ASP A 1 179 ? 12.233 31.307 18.493 1.00 58.44 179 ASP A O 1
ATOM 1332 N N . ASP A 1 180 ? 13.068 29.941 16.926 1.00 56.94 180 ASP A N 1
ATOM 1333 C CA . ASP A 1 180 ? 12.177 28.795 17.228 1.00 56.94 180 ASP A CA 1
ATOM 1334 C C . ASP A 1 180 ? 12.826 27.753 18.177 1.00 56.94 180 ASP A C 1
ATOM 1336 O O . ASP A 1 180 ? 12.244 26.701 18.444 1.00 56.94 180 ASP A O 1
ATOM 1340 N N . ASP A 1 181 ? 14.034 28.015 18.695 1.00 59.69 181 ASP A N 1
ATOM 1341 C CA . ASP A 1 181 ? 14.753 27.088 19.589 1.00 59.69 181 ASP A CA 1
ATOM 1342 C C . ASP A 1 181 ? 14.321 27.202 21.070 1.00 59.69 181 ASP A C 1
ATOM 1344 O O . ASP A 1 181 ? 14.641 26.317 21.868 1.00 59.69 181 ASP A O 1
ATOM 1348 N N . ASP A 1 182 ? 13.594 28.260 21.454 1.00 60.34 182 ASP A N 1
ATOM 1349 C CA . ASP A 1 182 ? 13.196 28.497 22.854 1.00 60.34 182 ASP A CA 1
ATOM 1350 C C . ASP A 1 182 ? 12.055 27.570 23.318 1.00 60.34 182 ASP A C 1
ATOM 1352 O O . ASP A 1 182 ? 11.986 27.217 24.497 1.00 60.34 182 ASP A O 1
ATOM 1356 N N . ASP A 1 183 ? 11.225 27.075 22.397 1.00 63.28 183 ASP A N 1
ATOM 1357 C CA . ASP A 1 183 ? 10.082 26.209 22.719 1.00 63.28 183 ASP A CA 1
ATOM 1358 C C . ASP A 1 183 ? 10.481 24.724 22.820 1.00 63.28 183 ASP A C 1
ATOM 1360 O O . ASP A 1 183 ? 9.723 23.887 23.313 1.00 63.28 183 ASP A O 1
ATOM 1364 N N . LEU A 1 184 ? 11.685 24.361 22.360 1.00 66.75 184 LEU A N 1
ATOM 1365 C CA . LEU A 1 184 ? 12.150 22.971 22.335 1.00 66.75 184 LEU A CA 1
ATOM 1366 C C . LEU A 1 184 ? 12.514 22.457 23.738 1.00 66.75 184 LEU A C 1
ATOM 1368 O O . LEU A 1 184 ? 12.432 21.256 24.006 1.00 66.75 184 LEU A O 1
ATOM 1372 N N . ALA A 1 185 ? 12.883 23.368 24.642 1.00 67.00 185 ALA A N 1
ATOM 1373 C CA . ALA A 1 185 ? 13.211 23.058 26.031 1.00 67.00 185 ALA A CA 1
ATOM 1374 C C . ALA A 1 185 ? 11.986 22.613 26.848 1.00 67.00 185 ALA A C 1
ATOM 1376 O O . ALA A 1 185 ? 12.140 21.821 27.775 1.00 67.00 185 ALA A O 1
ATOM 1377 N N . ASP A 1 186 ? 10.781 23.053 26.474 1.00 70.00 186 ASP A N 1
ATOM 1378 C CA . ASP A 1 186 ? 9.531 22.676 27.151 1.00 70.00 186 ASP A CA 1
ATOM 1379 C C . ASP A 1 186 ? 9.062 21.255 26.789 1.00 70.00 186 ASP A C 1
ATOM 1381 O O . ASP A 1 186 ? 8.275 20.649 27.518 1.00 70.00 186 ASP A O 1
ATOM 1385 N N . TYR A 1 187 ? 9.562 20.700 25.679 1.00 70.25 187 TYR A N 1
ATOM 1386 C CA . TYR A 1 187 ? 9.217 19.356 25.201 1.00 70.25 187 TYR A CA 1
ATOM 1387 C C . TYR A 1 187 ? 10.314 18.306 25.441 1.00 70.25 187 TYR A C 1
ATOM 1389 O O . TYR A 1 187 ? 10.058 17.113 25.269 1.00 70.25 187 TYR A O 1
ATOM 1397 N N . MET A 1 188 ? 11.518 18.716 25.851 1.00 80.19 188 MET A N 1
ATOM 1398 C CA . MET A 1 188 ? 12.633 17.815 26.165 1.00 80.19 188 MET A CA 1
ATOM 1399 C C . MET A 1 188 ? 12.735 17.589 27.677 1.00 80.19 188 MET A C 1
ATOM 1401 O O . MET A 1 188 ? 12.647 18.528 28.466 1.00 80.19 188 MET A O 1
ATOM 1405 N N . HIS A 1 189 ? 12.951 16.343 28.106 1.00 79.81 189 HIS A N 1
ATOM 1406 C CA . HIS A 1 189 ? 13.194 16.056 29.519 1.00 79.81 189 HIS A CA 1
ATOM 1407 C C . HIS A 1 189 ? 14.534 16.694 29.941 1.00 79.81 189 HIS A C 1
ATOM 1409 O O . HIS A 1 189 ? 15.499 16.638 29.175 1.00 79.81 189 HIS A O 1
ATOM 1415 N N . PRO A 1 190 ? 14.651 17.276 31.149 1.00 73.50 190 PRO A N 1
ATOM 1416 C CA . PRO A 1 190 ? 15.879 17.943 31.602 1.00 73.50 190 PRO A CA 1
ATOM 1417 C C . PRO A 1 190 ? 17.119 17.034 31.641 1.00 73.50 190 PRO A C 1
ATOM 1419 O O . PRO A 1 190 ? 18.239 17.538 31.666 1.00 73.50 190 PRO A O 1
ATOM 1422 N N . ASP A 1 191 ? 16.929 15.714 31.608 1.00 79.56 191 ASP A N 1
ATOM 1423 C CA . ASP A 1 191 ? 18.016 14.728 31.557 1.00 79.56 191 ASP A CA 1
ATOM 1424 C C . ASP A 1 191 ? 18.596 14.523 30.141 1.00 79.56 191 ASP A C 1
ATOM 1426 O O . ASP A 1 191 ? 19.695 13.987 30.005 1.00 79.56 191 ASP A O 1
ATOM 1430 N N . ASP A 1 192 ? 17.893 14.972 29.094 1.00 77.06 192 ASP A N 1
ATOM 1431 C CA . ASP A 1 192 ? 18.288 14.801 27.687 1.00 77.06 192 ASP A CA 1
ATOM 1432 C C . ASP A 1 192 ? 19.030 16.024 27.112 1.00 77.06 192 ASP A C 1
ATOM 1434 O O . ASP A 1 192 ? 19.475 16.008 25.960 1.00 77.06 192 ASP A O 1
ATOM 1438 N N . VAL A 1 193 ? 19.200 17.093 27.902 1.00 72.50 193 VAL A N 1
ATOM 1439 C CA . VAL A 1 193 ? 19.926 18.302 27.488 1.00 72.50 193 VAL A CA 1
ATOM 1440 C C . VAL A 1 193 ? 21.361 18.255 28.029 1.00 72.50 193 VAL A C 1
ATOM 1442 O O . VAL A 1 193 ? 21.561 18.270 29.246 1.00 72.50 193 VAL A O 1
ATOM 1445 N N . PRO A 1 194 ? 22.394 18.217 27.166 1.00 74.88 194 PRO A N 1
ATOM 1446 C CA . PRO A 1 194 ? 23.775 18.206 27.630 1.00 74.88 194 PRO A CA 1
ATOM 1447 C C . PRO A 1 194 ? 24.118 19.510 28.375 1.00 74.88 194 PRO A C 1
ATOM 1449 O O . PRO A 1 194 ? 23.677 20.589 27.964 1.00 74.88 194 PRO A O 1
ATOM 1452 N N . PRO A 1 195 ? 24.921 19.444 29.455 1.00 75.31 195 PRO A N 1
ATOM 1453 C CA . PRO A 1 195 ? 25.320 20.631 30.201 1.00 75.31 195 PRO A CA 1
ATOM 1454 C C . PRO A 1 195 ? 26.146 21.573 29.314 1.00 75.31 195 PRO A C 1
ATOM 1456 O O . PRO A 1 195 ? 27.003 21.121 28.551 1.00 75.31 195 PRO A O 1
ATOM 1459 N N . ARG A 1 196 ? 25.864 22.877 29.421 1.00 66.44 196 ARG A N 1
ATOM 1460 C CA . ARG A 1 196 ? 26.620 23.950 28.753 1.00 66.44 196 ARG A CA 1
ATOM 1461 C C . ARG A 1 196 ? 28.023 24.119 29.330 1.00 66.44 196 ARG A C 1
ATOM 1463 O O . ARG A 1 196 ? 28.176 23.963 30.562 1.00 66.44 196 ARG A O 1
#